Protein AF-A0A2G6QKM7-F1 (afdb_monomer_lite)

Radius of gyration: 35.25 Å; chains: 1; bounding box: 139×58×59 Å

Secondary structure (DSSP, 8-state):
--SHHHHHHHHHHHHHHHHHHHHHHHHHHHHHHHHTT-PPPPPP--------PPPPPPPPPPP-------------------------------PPPPHHHHHHHHHHHHHHS--HHHHHHHHHHH-SS--HHHHHHHHHHHHHTT--HHHHHHHHHHHHHHHHHH-S--HHHHHHHHHHHHHHHH-TTS------PPSTTS---------TTS-HHHHHHHHHHHHHTTT----EE----SSTTHHHHHHHHHHTTT--EE--STT--HHHHHHHHHHHHHHTT--

Structure (mmCIF, N/CA/C/O backbone):
data_AF-A0A2G6QKM7-F1
#
_entry.id   AF-A0A2G6QKM7-F1
#
loop_
_atom_site.group_PDB
_atom_site.id
_atom_site.type_symbol
_atom_site.label_atom_id
_atom_site.label_alt_id
_atom_site.label_comp_id
_atom_site.label_asym_id
_atom_site.label_entity_id
_atom_site.label_seq_id
_atom_site.pdbx_PDB_ins_code
_atom_site.Cartn_x
_atom_site.Cartn_y
_atom_site.Cartn_z
_atom_site.occupancy
_atom_site.B_iso_or_equiv
_atom_site.auth_seq_id
_atom_site.auth_comp_id
_atom_site.auth_asym_id
_atom_site.auth_atom_id
_atom_site.pdbx_PDB_model_num
ATOM 1 N N . MET A 1 1 ? 69.750 16.827 14.853 1.00 54.47 1 MET A N 1
ATOM 2 C CA . MET A 1 1 ? 68.701 17.690 15.446 1.00 54.47 1 MET A CA 1
ATOM 3 C C . MET A 1 1 ? 67.916 18.378 14.329 1.00 54.47 1 MET A C 1
ATOM 5 O O . MET A 1 1 ? 68.342 19.436 13.896 1.00 54.47 1 MET A O 1
ATOM 9 N N . GLY A 1 2 ? 66.828 17.793 13.810 1.00 57.03 2 GLY A N 1
ATOM 10 C CA . GLY A 1 2 ? 66.119 18.418 12.677 1.00 57.03 2 GLY A CA 1
ATOM 11 C C . GLY A 1 2 ? 64.699 17.945 12.348 1.00 57.03 2 GLY A C 1
ATOM 12 O O . GLY A 1 2 ? 64.160 18.431 11.365 1.00 57.03 2 GLY A O 1
ATOM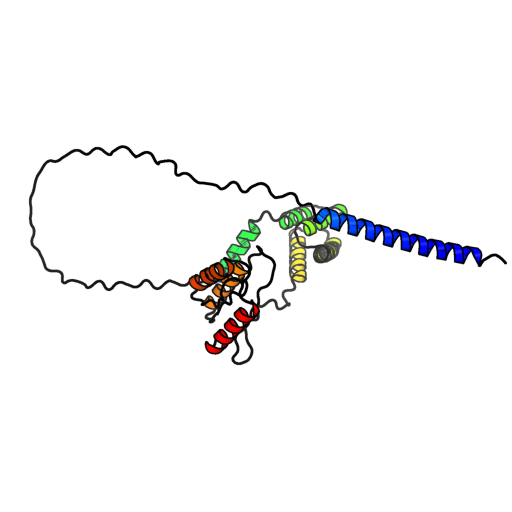 13 N N . ASP A 1 3 ? 64.075 17.057 13.134 1.00 60.84 3 ASP A N 1
ATOM 14 C CA . ASP A 1 3 ? 62.784 16.452 12.736 1.00 60.84 3 ASP A CA 1
ATOM 15 C C . ASP A 1 3 ? 61.630 16.668 13.737 1.00 60.84 3 ASP A C 1
ATOM 17 O O . ASP A 1 3 ? 60.452 16.570 13.408 1.00 60.84 3 ASP A O 1
ATOM 21 N N . THR A 1 4 ? 61.931 17.097 14.964 1.00 59.81 4 THR A N 1
ATOM 22 C CA . THR A 1 4 ? 60.917 17.393 15.992 1.00 59.81 4 THR A CA 1
ATOM 23 C C . THR A 1 4 ? 60.135 18.689 15.747 1.00 59.81 4 THR A C 1
ATOM 25 O O . THR A 1 4 ? 59.074 18.880 16.339 1.00 59.81 4 THR A O 1
ATOM 28 N N . GLY A 1 5 ? 60.622 19.585 14.881 1.00 63.97 5 GLY A N 1
ATOM 29 C CA . GLY A 1 5 ? 59.941 20.844 14.550 1.00 63.97 5 GLY A CA 1
ATOM 30 C C . GLY A 1 5 ? 58.789 20.681 13.553 1.00 63.97 5 GLY A C 1
ATOM 31 O O . GLY A 1 5 ? 57.767 21.350 13.682 1.00 63.97 5 GLY A O 1
ATOM 32 N N . ARG A 1 6 ? 58.918 19.758 12.589 1.00 65.88 6 ARG A N 1
ATOM 33 C CA . ARG A 1 6 ? 57.891 19.511 11.563 1.00 65.88 6 ARG A CA 1
ATOM 34 C C . ARG A 1 6 ? 56.672 18.785 12.124 1.00 65.88 6 ARG A C 1
ATOM 36 O O . ARG A 1 6 ? 55.554 19.166 11.802 1.00 65.88 6 ARG A O 1
ATOM 43 N N . LEU A 1 7 ? 56.873 17.815 13.016 1.00 64.50 7 LEU A N 1
ATOM 44 C CA . LEU A 1 7 ? 55.775 17.081 13.655 1.00 64.50 7 LEU A CA 1
ATOM 45 C C . LEU A 1 7 ? 54.917 17.993 14.548 1.00 64.50 7 LEU A C 1
ATOM 47 O O . LEU A 1 7 ? 53.696 17.973 14.441 1.00 64.50 7 LEU A O 1
ATOM 51 N N . LYS A 1 8 ? 55.544 18.885 15.329 1.00 76.44 8 LYS A N 1
ATOM 52 C CA . LYS A 1 8 ? 54.822 19.884 16.140 1.00 76.44 8 LYS A CA 1
ATOM 53 C C . LYS A 1 8 ? 54.064 20.911 15.293 1.00 76.44 8 LYS A C 1
ATOM 55 O O . LYS A 1 8 ? 53.004 21.370 15.704 1.00 76.44 8 LYS A O 1
ATOM 60 N N . ALA A 1 9 ? 54.583 21.264 14.116 1.00 74.88 9 ALA A N 1
ATOM 61 C CA . ALA A 1 9 ? 53.901 22.171 13.195 1.00 74.88 9 ALA A CA 1
ATOM 62 C C . ALA A 1 9 ? 52.650 21.530 12.569 1.00 74.88 9 ALA A C 1
ATOM 64 O O . ALA A 1 9 ? 51.621 22.191 12.456 1.00 74.88 9 ALA A O 1
ATOM 65 N N . VAL A 1 10 ? 52.715 20.243 12.208 1.00 79.81 10 VAL A N 1
ATOM 66 C CA . VAL A 1 10 ? 51.563 19.496 11.671 1.00 79.81 10 VAL A CA 1
ATOM 67 C C . VAL A 1 10 ? 50.504 19.264 12.750 1.00 79.81 1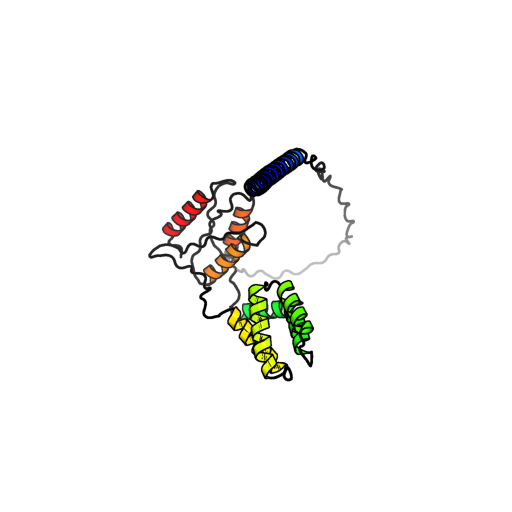0 VAL A C 1
ATOM 69 O O . VAL A 1 10 ? 49.316 19.423 12.484 1.00 79.81 10 VAL A O 1
ATOM 72 N N . GLU A 1 11 ? 50.917 18.969 13.982 1.00 83.31 11 GLU A N 1
ATOM 73 C CA . GLU A 1 11 ? 50.007 18.810 15.119 1.00 83.31 11 GLU A CA 1
ATOM 74 C C . GLU A 1 11 ? 49.298 20.132 15.467 1.00 83.31 11 GLU A C 1
ATOM 76 O O . GLU A 1 11 ? 48.082 20.165 15.651 1.00 83.31 11 GLU A O 1
ATOM 81 N N . TRP A 1 12 ? 50.024 21.255 15.451 1.00 87.50 12 TRP A N 1
ATOM 82 C CA . TRP A 1 12 ? 49.437 22.585 15.640 1.00 87.50 12 TRP A CA 1
ATOM 83 C C . TRP A 1 12 ? 48.484 22.981 14.499 1.00 87.50 12 TRP A C 1
ATOM 85 O O . TRP A 1 12 ? 47.425 23.562 14.749 1.00 87.50 12 TRP A O 1
ATOM 95 N N . LEU A 1 13 ? 48.806 22.617 13.252 1.00 89.69 13 LEU A N 1
ATOM 96 C CA . LEU A 1 13 ? 47.929 22.833 12.097 1.00 89.69 13 LEU A CA 1
ATOM 97 C C . LEU A 1 13 ? 46.630 22.014 12.209 1.00 89.69 13 LEU A C 1
ATOM 99 O O . LEU A 1 13 ? 45.546 22.517 11.931 1.00 89.69 13 LEU A O 1
ATOM 103 N N . PHE A 1 14 ? 46.723 20.765 12.666 1.00 90.31 14 PHE A N 1
ATOM 104 C CA . PHE A 1 14 ? 45.557 19.908 12.870 1.00 90.31 14 PHE A CA 1
ATOM 105 C C . PHE A 1 14 ? 44.606 20.487 13.927 1.00 90.31 14 PHE A C 1
ATOM 107 O O . PHE A 1 14 ? 43.409 20.630 13.675 1.00 90.31 14 PHE A O 1
ATOM 114 N N . TRP A 1 15 ? 45.136 20.901 15.083 1.00 92.62 15 TRP A N 1
ATOM 115 C CA . TRP A 1 15 ? 44.325 21.499 16.148 1.00 92.62 15 TRP A CA 1
ATOM 116 C C . TRP A 1 15 ? 43.729 22.859 15.761 1.00 92.62 15 TRP A C 1
ATOM 118 O O . TRP A 1 15 ? 42.590 23.149 16.123 1.00 92.62 15 TRP A O 1
ATOM 128 N N . THR A 1 16 ? 44.444 23.680 14.986 1.00 92.75 16 THR A N 1
ATOM 129 C CA . THR A 1 16 ? 43.907 24.961 14.489 1.00 92.75 16 THR A CA 1
ATOM 130 C C . THR A 1 16 ? 42.782 24.763 13.473 1.00 92.75 16 THR A C 1
ATOM 132 O O . THR A 1 16 ? 41.755 25.434 13.578 1.00 92.75 16 THR A O 1
ATOM 135 N N . ILE A 1 17 ? 42.907 23.800 12.553 1.00 92.88 17 ILE A N 1
ATOM 136 C CA . ILE A 1 17 ? 41.822 23.434 11.627 1.00 92.88 17 ILE A CA 1
ATOM 137 C C . ILE A 1 17 ? 40.605 22.913 12.402 1.00 92.88 17 ILE A C 1
ATOM 139 O O . ILE A 1 17 ? 39.480 23.326 12.124 1.00 92.88 17 ILE A O 1
ATOM 143 N N . LEU A 1 18 ? 40.815 22.065 13.412 1.00 93.94 18 LEU A N 1
ATOM 144 C CA . LEU A 1 18 ? 39.731 21.497 14.216 1.00 93.94 18 LEU A CA 1
ATOM 145 C C . LEU A 1 18 ? 38.950 22.582 14.979 1.00 93.94 18 LEU A C 1
ATOM 147 O O . LEU A 1 18 ? 37.719 22.561 14.996 1.00 93.94 18 LEU A O 1
ATOM 151 N N . VAL A 1 19 ? 39.646 23.580 15.533 1.00 94.88 19 VAL A N 1
ATOM 152 C CA . VAL A 1 19 ? 39.014 24.739 16.188 1.00 94.88 19 VAL A CA 1
ATOM 153 C C . VAL A 1 19 ? 38.237 25.603 15.189 1.00 94.88 19 VAL A C 1
ATOM 155 O O . VAL A 1 19 ? 37.129 26.037 15.501 1.00 94.88 19 VAL A O 1
ATOM 158 N N . LEU A 1 20 ? 38.764 25.827 13.981 1.00 94.25 20 LEU A N 1
ATOM 159 C CA . LEU A 1 20 ? 38.064 26.594 12.943 1.00 94.25 20 LEU A CA 1
ATOM 160 C C . LEU A 1 20 ? 36.784 25.893 12.467 1.00 94.25 20 LEU A C 1
ATOM 162 O O . LEU A 1 20 ? 35.752 26.547 12.309 1.00 94.25 20 LEU A O 1
ATOM 166 N N . VAL A 1 21 ? 36.819 24.568 12.301 1.00 92.56 21 VAL A N 1
ATOM 167 C CA . VAL A 1 21 ? 35.632 23.774 11.951 1.00 92.56 21 VAL A CA 1
ATOM 168 C C . VAL A 1 21 ? 34.594 23.849 13.070 1.00 92.56 21 VAL A C 1
ATOM 170 O O . VAL A 1 21 ? 33.435 24.163 12.798 1.00 92.56 21 VAL A O 1
ATOM 173 N N . ALA A 1 22 ? 34.999 23.663 14.329 1.00 91.06 22 ALA A N 1
ATOM 174 C CA . ALA A 1 22 ? 34.093 23.788 15.469 1.00 91.06 22 ALA A CA 1
ATOM 175 C C . ALA A 1 22 ? 33.453 25.187 15.549 1.00 91.06 22 ALA A C 1
ATOM 177 O O . ALA A 1 22 ? 32.241 25.305 15.737 1.00 91.06 22 ALA A O 1
ATOM 178 N N . LEU A 1 23 ? 34.234 26.250 15.323 1.00 94.06 23 LEU A N 1
ATOM 179 C CA . LEU A 1 23 ? 33.729 27.623 15.308 1.00 94.06 23 LEU A CA 1
ATOM 180 C C . LEU A 1 23 ? 32.730 27.851 14.161 1.00 94.06 23 LEU A C 1
ATOM 182 O O . LEU A 1 23 ? 31.699 28.489 14.367 1.00 94.06 23 LEU A O 1
ATOM 186 N N . SER A 1 24 ? 32.988 27.285 12.977 1.00 91.38 24 SER A N 1
ATOM 187 C CA . SER A 1 24 ? 32.076 27.383 11.829 1.00 91.38 24 SER A CA 1
ATOM 188 C C . SER A 1 24 ? 30.722 26.710 12.093 1.00 91.38 24 SER A C 1
ATOM 190 O O . SER A 1 24 ? 29.681 27.273 11.755 1.00 91.38 24 SER A O 1
ATOM 192 N N . ILE A 1 25 ? 30.719 25.565 12.788 1.00 91.38 25 ILE A N 1
ATOM 193 C CA . ILE A 1 25 ? 29.500 24.837 13.167 1.00 91.38 25 ILE A CA 1
ATOM 194 C C . ILE A 1 25 ? 28.688 25.641 14.188 1.00 91.38 25 ILE A C 1
ATOM 196 O O . ILE A 1 25 ? 27.464 25.733 14.071 1.00 91.38 25 ILE A O 1
ATOM 200 N N . VAL A 1 26 ? 29.351 26.271 15.164 1.00 93.88 26 VAL A N 1
ATOM 201 C CA . VAL A 1 26 ? 28.685 27.127 16.157 1.00 93.88 26 VAL A CA 1
ATOM 202 C C . VAL A 1 26 ? 28.061 28.352 15.487 1.00 93.88 26 VAL A C 1
ATOM 204 O O . VAL A 1 26 ? 26.902 28.667 15.755 1.00 93.88 26 VAL A O 1
ATOM 207 N N . VAL A 1 27 ? 28.774 29.009 14.568 1.00 93.19 27 VAL A N 1
ATOM 208 C CA . VAL A 1 27 ? 28.242 30.162 13.822 1.00 93.19 27 VAL A CA 1
ATOM 209 C C . VAL A 1 27 ? 27.043 29.758 12.960 1.00 93.19 27 VAL A C 1
ATOM 211 O O . VAL A 1 27 ? 26.009 30.423 13.022 1.00 93.19 27 VAL A O 1
ATOM 214 N N . ALA A 1 28 ? 27.127 28.644 12.224 1.00 86.50 28 ALA A N 1
ATOM 215 C CA . ALA A 1 28 ? 26.009 28.127 11.433 1.00 86.50 28 ALA A CA 1
ATOM 216 C C . ALA A 1 28 ? 24.789 27.801 12.314 1.00 86.50 28 ALA A C 1
ATOM 218 O O . ALA A 1 28 ? 23.666 28.192 11.992 1.00 86.50 28 ALA A O 1
ATOM 219 N N . SER A 1 29 ? 25.014 27.178 13.474 1.00 84.88 29 SER A N 1
ATOM 220 C CA . SER A 1 29 ? 23.955 26.844 14.436 1.00 84.88 29 SER A CA 1
ATOM 221 C C . SER A 1 29 ? 23.275 28.093 15.007 1.00 84.88 29 SER A C 1
ATOM 223 O O . SER A 1 29 ? 22.051 28.134 15.132 1.00 84.88 29 SER A O 1
ATOM 225 N N . VAL A 1 30 ? 24.039 29.152 15.299 1.00 91.00 30 VAL A N 1
ATOM 226 C CA . VAL A 1 30 ? 23.500 30.436 15.781 1.00 91.00 30 VAL A CA 1
ATOM 227 C C . VAL A 1 30 ? 22.714 31.169 14.689 1.00 91.00 30 VAL A C 1
ATOM 229 O O . VAL A 1 30 ? 21.688 31.781 14.994 1.00 91.00 30 VAL A O 1
ATOM 232 N N . ILE A 1 31 ? 23.148 31.097 13.426 1.00 88.00 31 ILE A N 1
ATOM 233 C CA . ILE A 1 31 ? 22.428 31.687 12.285 1.00 88.00 31 ILE A CA 1
ATOM 234 C C . ILE A 1 31 ? 21.082 30.986 12.079 1.00 88.00 31 ILE A C 1
ATOM 236 O O . ILE A 1 31 ? 20.060 31.665 11.987 1.00 88.00 31 ILE A O 1
ATOM 240 N N . VAL A 1 32 ? 21.060 29.649 12.086 1.00 81.12 32 VAL A N 1
ATOM 241 C CA . VAL A 1 32 ? 19.820 28.861 11.969 1.00 81.12 32 VAL A CA 1
ATOM 242 C C . VAL A 1 32 ? 18.879 29.155 13.140 1.00 81.12 32 VAL A C 1
ATOM 244 O O . VAL A 1 32 ? 17.694 29.412 12.936 1.00 81.12 32 VAL A O 1
ATOM 247 N N . TRP A 1 33 ? 19.403 29.223 14.367 1.00 81.50 33 TRP A N 1
ATOM 248 C CA . TRP A 1 33 ? 18.603 29.546 15.551 1.00 81.50 33 TRP A CA 1
ATOM 249 C C . TRP A 1 33 ? 18.026 30.972 15.525 1.00 81.50 33 TRP A C 1
ATOM 251 O O . TRP A 1 33 ? 16.893 31.192 15.958 1.00 81.50 33 TRP A O 1
ATOM 261 N N . ARG A 1 34 ? 18.764 31.952 14.980 1.00 83.94 34 ARG A N 1
ATOM 262 C CA . ARG A 1 34 ? 18.263 33.324 14.780 1.00 83.94 34 ARG A CA 1
ATOM 263 C C . ARG A 1 34 ? 17.234 33.420 13.655 1.00 83.94 34 ARG A C 1
ATOM 265 O O . ARG A 1 34 ? 16.251 34.137 13.817 1.00 83.94 34 ARG A O 1
ATOM 272 N N . SER A 1 35 ? 17.444 32.703 12.554 1.00 71.81 35 SER A N 1
ATOM 273 C CA . SER A 1 35 ? 16.524 32.653 11.411 1.00 71.81 35 SER A CA 1
ATOM 274 C C . SER A 1 35 ? 15.169 32.059 11.804 1.00 71.81 35 SER A C 1
ATOM 276 O O . SER A 1 35 ? 14.134 32.594 11.416 1.00 71.81 35 SER A O 1
ATOM 278 N N . ASN A 1 36 ? 15.160 31.035 12.662 1.00 58.00 36 ASN A N 1
ATOM 279 C CA . ASN A 1 36 ? 13.927 30.375 13.097 1.00 58.00 36 ASN A CA 1
ATOM 280 C C . ASN A 1 36 ? 13.088 31.202 14.096 1.00 58.00 36 ASN A C 1
ATOM 282 O O . ASN A 1 36 ? 11.990 30.799 14.469 1.00 58.00 36 ASN A O 1
ATOM 286 N N . ARG A 1 37 ? 13.593 32.360 14.548 1.00 61.41 37 ARG A N 1
ATOM 287 C CA . ARG A 1 37 ? 12.878 33.296 15.435 1.00 61.41 37 ARG A CA 1
ATOM 288 C C . ARG A 1 37 ? 12.139 34.417 14.695 1.00 61.41 37 ARG A C 1
ATOM 290 O O . ARG A 1 37 ? 11.463 35.201 15.352 1.00 61.41 37 ARG A O 1
ATOM 297 N N . GLN A 1 38 ? 12.261 34.513 13.370 1.00 58.56 38 GLN A N 1
ATOM 298 C CA . GLN A 1 38 ? 11.642 35.577 12.566 1.00 58.56 38 GLN A CA 1
ATOM 299 C C . GLN A 1 38 ? 10.862 35.023 11.370 1.00 58.56 38 GLN A C 1
ATOM 301 O O . GLN A 1 38 ? 11.052 35.466 10.239 1.00 58.56 38 GLN A O 1
ATOM 306 N N . LEU A 1 39 ? 9.956 34.072 11.604 1.00 56.38 39 LEU A N 1
ATOM 307 C CA . LEU A 1 39 ? 8.886 33.860 10.632 1.00 56.38 39 LEU A CA 1
ATOM 308 C C . LEU A 1 39 ? 7.963 35.089 10.698 1.00 56.38 39 LEU A C 1
ATOM 310 O O . LEU A 1 39 ? 7.446 35.383 11.781 1.00 56.38 39 LEU A O 1
ATOM 314 N N . PRO A 1 40 ? 7.792 35.849 9.601 1.00 60.12 40 PRO A N 1
ATOM 315 C CA . PRO A 1 40 ? 6.807 36.918 9.572 1.00 60.12 40 PRO A CA 1
ATOM 316 C C . PRO A 1 40 ? 5.417 36.322 9.841 1.00 60.12 40 PRO A C 1
ATOM 318 O O . PRO A 1 40 ? 5.165 35.176 9.453 1.00 60.12 40 PRO A O 1
ATOM 321 N N . PRO A 1 41 ? 4.514 37.060 10.511 1.00 60.16 41 PRO A N 1
ATOM 322 C CA . PRO A 1 41 ? 3.135 36.619 10.648 1.00 60.16 41 PRO A CA 1
ATOM 323 C C . PRO A 1 41 ? 2.575 36.329 9.254 1.00 60.16 41 PRO A C 1
ATOM 325 O O . PRO A 1 41 ? 2.800 37.097 8.314 1.00 60.16 41 PRO A O 1
ATOM 328 N N . GLY A 1 42 ? 1.895 35.188 9.119 1.00 63.09 42 GLY A N 1
ATOM 329 C CA . GLY A 1 42 ? 1.191 34.845 7.890 1.00 63.09 42 GLY A CA 1
ATOM 330 C C . GLY A 1 42 ? 0.222 35.967 7.497 1.00 63.09 42 GLY A C 1
ATOM 331 O O . GLY A 1 42 ? -0.228 36.715 8.372 1.00 63.09 42 GLY A O 1
ATOM 332 N N . PRO A 1 43 ? -0.078 36.124 6.196 1.00 61.41 43 PRO A N 1
ATOM 333 C CA . PRO A 1 43 ? -1.039 37.122 5.749 1.00 61.41 43 PRO A CA 1
ATOM 334 C C . PRO A 1 43 ? -2.371 36.936 6.495 1.00 61.41 43 PRO A C 1
ATOM 336 O O . PRO A 1 43 ? -2.717 35.797 6.824 1.00 61.41 43 PRO A O 1
ATOM 339 N N . PRO A 1 44 ? -3.108 38.023 6.791 1.00 47.34 44 PRO A N 1
ATOM 340 C CA . PRO A 1 44 ? -4.380 37.921 7.487 1.00 47.34 44 PRO A CA 1
ATOM 341 C C . PRO A 1 44 ? -5.309 36.992 6.712 1.00 47.34 44 PRO A C 1
ATOM 343 O O . PRO A 1 44 ? -5.464 37.138 5.499 1.00 47.34 44 PRO A O 1
ATOM 346 N N . THR A 1 45 ? -5.922 36.044 7.414 1.00 43.66 45 THR A N 1
ATOM 347 C CA . THR A 1 45 ? -7.079 35.310 6.910 1.00 43.66 45 THR A CA 1
ATOM 348 C C . THR A 1 45 ? -8.145 36.337 6.546 1.00 43.66 45 THR A C 1
ATOM 350 O O . THR A 1 45 ? -8.708 36.979 7.431 1.00 43.66 45 THR A O 1
ATOM 353 N N . GLU A 1 46 ? -8.405 36.519 5.252 1.00 40.75 46 GLU A N 1
ATOM 354 C CA . GLU A 1 46 ? -9.656 37.119 4.808 1.00 40.75 46 GLU A CA 1
ATOM 355 C C . GLU A 1 46 ? -10.781 36.195 5.282 1.00 40.75 46 GLU A C 1
ATOM 357 O O . GLU A 1 46 ? -10.956 35.080 4.786 1.00 40.75 46 GLU A O 1
ATOM 362 N N . GLU A 1 47 ? -11.513 36.643 6.301 1.00 41.66 47 GLU A N 1
ATOM 363 C CA . GLU A 1 47 ? -12.841 36.129 6.594 1.00 41.66 47 GLU A CA 1
ATOM 364 C C . GLU A 1 47 ? -13.679 36.293 5.326 1.00 41.66 47 GLU A C 1
ATOM 366 O O . GLU A 1 47 ? -14.062 37.401 4.944 1.00 41.66 47 GLU A O 1
ATOM 371 N N . ILE A 1 48 ? -13.965 35.178 4.653 1.00 40.59 48 ILE A N 1
ATOM 372 C CA . ILE A 1 48 ? -15.021 35.121 3.649 1.00 40.59 48 ILE A CA 1
ATOM 373 C C . ILE A 1 48 ? -16.340 35.216 4.418 1.00 40.59 48 ILE A C 1
ATOM 375 O O . ILE A 1 48 ? -17.002 34.221 4.710 1.00 40.59 48 ILE A O 1
ATOM 379 N N . THR A 1 49 ? -16.713 36.443 4.768 1.00 34.88 49 THR A N 1
ATOM 380 C CA . THR A 1 49 ? -18.084 36.807 5.101 1.00 34.88 49 THR A CA 1
ATOM 381 C C . THR A 1 49 ? -18.862 36.745 3.795 1.00 34.88 49 THR A C 1
ATOM 383 O O . THR A 1 49 ? -18.888 37.690 3.009 1.00 34.88 49 THR A O 1
ATOM 386 N N . ALA A 1 50 ? -19.446 35.583 3.511 1.00 38.19 50 ALA A N 1
ATOM 387 C CA . ALA A 1 50 ? -20.425 35.454 2.448 1.00 38.19 50 ALA A CA 1
ATOM 388 C C . ALA A 1 50 ? -21.707 36.183 2.882 1.00 38.19 50 ALA A C 1
ATOM 390 O O . ALA A 1 50 ? -22.576 35.607 3.533 1.00 38.19 50 ALA A O 1
ATOM 391 N N . GLU A 1 51 ? -21.822 37.464 2.529 1.00 38.97 51 GLU A N 1
ATOM 392 C CA . GLU A 1 51 ? -23.127 38.116 2.436 1.00 38.97 51 GLU A CA 1
ATOM 393 C C . GLU A 1 51 ? -23.953 37.411 1.343 1.00 38.97 51 GLU A C 1
ATOM 395 O O . GLU A 1 51 ? -23.472 37.242 0.214 1.00 38.97 51 GLU A O 1
ATOM 400 N N . PRO A 1 52 ? -25.196 36.985 1.631 1.00 40.47 52 PRO A N 1
ATOM 401 C CA . PRO A 1 52 ? -26.042 36.354 0.635 1.00 40.47 52 PRO A CA 1
ATOM 402 C C . PRO A 1 52 ? -26.521 37.421 -0.354 1.00 40.47 52 PRO A C 1
ATOM 404 O O . PRO A 1 52 ? -27.290 38.316 -0.004 1.00 40.47 52 PRO A O 1
ATOM 407 N N . LYS A 1 53 ? -26.090 37.324 -1.616 1.00 36.44 53 LYS A N 1
ATOM 408 C CA . LYS A 1 53 ? -26.718 38.089 -2.699 1.00 36.44 53 LYS A CA 1
ATOM 409 C C . LYS A 1 53 ? -28.078 37.468 -3.057 1.00 36.44 53 LYS A C 1
ATOM 411 O O . LYS A 1 53 ? -28.174 36.245 -3.165 1.00 36.44 53 LYS A O 1
ATOM 416 N N . PRO A 1 54 ? -29.120 38.295 -3.248 1.00 38.72 54 PRO A N 1
ATOM 417 C CA . PRO A 1 54 ? -30.490 37.843 -3.440 1.00 38.72 54 PRO A CA 1
ATOM 418 C C . PRO A 1 54 ? -30.665 37.188 -4.812 1.00 38.72 54 PRO A C 1
ATOM 420 O O . PRO A 1 54 ? -30.263 37.738 -5.839 1.00 38.72 54 PRO A O 1
ATOM 423 N N . VAL A 1 55 ? -31.299 36.017 -4.824 1.00 42.56 55 VAL A N 1
ATOM 424 C CA . VAL A 1 55 ? -31.769 35.366 -6.050 1.00 42.56 55 VAL A CA 1
ATOM 425 C C . VAL A 1 55 ? -33.022 36.106 -6.510 1.00 42.56 55 VAL A C 1
ATOM 427 O O . VAL A 1 55 ? -34.022 36.156 -5.794 1.00 42.56 55 VAL A O 1
ATOM 430 N N . SER A 1 56 ? -32.938 36.724 -7.689 1.00 38.25 56 SER A N 1
ATOM 431 C CA . SER A 1 56 ? -34.061 37.403 -8.335 1.00 38.25 56 SER A CA 1
ATOM 432 C C . SER A 1 56 ? -35.085 36.376 -8.850 1.00 38.25 56 SER A C 1
ATOM 434 O O . SER A 1 56 ? -34.663 35.348 -9.386 1.00 38.25 56 SER A O 1
ATOM 436 N N . PRO A 1 57 ? -36.403 36.626 -8.716 1.00 41.91 57 PRO A N 1
ATOM 437 C CA . PRO A 1 57 ? -37.454 35.644 -8.996 1.00 41.91 57 PRO A CA 1
ATOM 438 C C . PRO A 1 57 ? -37.637 35.319 -10.483 1.00 41.91 57 PRO A C 1
ATOM 440 O O . PRO A 1 57 ? -37.505 36.188 -11.342 1.00 41.91 57 PRO A O 1
ATOM 443 N N . ALA A 1 58 ? -38.003 34.065 -10.758 1.00 37.41 58 ALA A N 1
ATOM 444 C CA . ALA A 1 58 ? -38.495 33.619 -12.055 1.00 37.41 58 ALA A CA 1
ATOM 445 C C . ALA A 1 58 ? -39.893 34.200 -12.332 1.00 37.41 58 ALA A C 1
ATOM 447 O O . ALA A 1 58 ? -40.782 34.137 -11.480 1.00 37.41 58 ALA A O 1
ATOM 448 N N . GLU A 1 59 ? -40.066 34.758 -13.528 1.00 36.50 59 GLU A N 1
ATOM 449 C CA . GLU A 1 59 ? -41.340 35.248 -14.055 1.00 36.50 59 GLU A CA 1
ATOM 450 C C . GLU A 1 59 ? -42.264 34.109 -14.547 1.00 36.50 59 GLU A C 1
ATOM 452 O O . GLU A 1 59 ? -41.807 32.983 -14.763 1.00 36.50 59 GLU A O 1
ATOM 457 N N . PRO A 1 60 ? -43.581 34.377 -14.663 1.00 39.56 60 PRO A N 1
ATOM 458 C CA . PRO A 1 60 ? -44.650 33.401 -14.452 1.00 39.56 60 PRO A CA 1
ATOM 459 C C . PRO A 1 60 ? -45.086 32.654 -15.717 1.00 39.56 60 PRO A C 1
ATOM 461 O O . PRO A 1 60 ? -45.103 33.204 -16.814 1.00 39.56 60 PRO A O 1
ATOM 464 N N . ILE A 1 61 ? -45.548 31.415 -15.534 1.00 40.31 61 ILE A N 1
ATOM 465 C CA . ILE A 1 61 ? -46.237 30.638 -16.570 1.00 40.31 61 ILE A CA 1
ATOM 466 C C . ILE A 1 61 ? -47.725 31.021 -16.560 1.00 40.31 61 ILE A C 1
ATOM 468 O O . ILE A 1 61 ? -48.413 30.858 -15.549 1.00 40.31 61 ILE A O 1
ATOM 472 N N . GLU A 1 62 ? -48.200 31.533 -17.695 1.00 37.31 62 GLU A N 1
ATOM 473 C CA . GLU A 1 62 ? -49.601 31.843 -17.989 1.00 37.31 62 GLU A CA 1
ATOM 474 C C . GLU A 1 62 ? -50.500 30.595 -17.945 1.00 37.31 62 GLU A C 1
ATOM 476 O O . GLU A 1 62 ? -50.223 29.566 -18.563 1.00 37.31 62 GLU A O 1
ATOM 481 N N . LYS A 1 63 ? -51.636 30.729 -17.254 1.00 38.00 63 LYS A N 1
ATOM 482 C CA . LYS A 1 63 ? -52.841 29.912 -17.458 1.00 38.00 63 LYS A CA 1
ATOM 483 C C . LYS A 1 63 ? -53.572 30.374 -18.721 1.00 38.00 63 LYS A C 1
ATOM 485 O O . LYS A 1 63 ? -53.643 31.576 -18.968 1.00 38.00 63 LYS A O 1
ATOM 490 N N . PRO A 1 64 ? -54.305 29.458 -19.368 1.00 39.75 64 PRO A N 1
ATOM 491 C CA . PRO A 1 64 ? -55.689 29.777 -19.702 1.00 39.75 64 PRO A CA 1
ATOM 492 C C . PRO A 1 64 ? -56.687 28.843 -19.014 1.00 39.75 64 PRO A C 1
ATOM 494 O O . PRO A 1 64 ? -56.423 27.678 -18.720 1.00 39.75 64 PRO A O 1
ATOM 497 N N . GLU A 1 65 ? -57.839 29.434 -18.734 1.00 36.19 65 GLU A N 1
ATOM 498 C CA . GLU A 1 65 ? -59.008 28.903 -18.048 1.00 36.19 65 GLU A CA 1
ATOM 499 C C . GLU A 1 65 ? -59.933 28.071 -18.962 1.00 36.19 65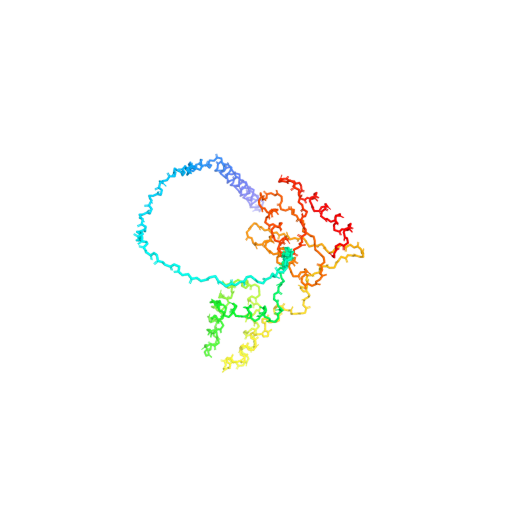 GLU A C 1
ATOM 501 O O . GLU A 1 65 ? -60.102 28.379 -20.136 1.00 36.19 65 GLU A O 1
ATOM 506 N N . THR A 1 66 ? -60.535 27.041 -18.347 1.00 35.38 66 THR A N 1
ATOM 507 C CA . THR A 1 66 ? -61.881 26.429 -18.512 1.00 35.38 66 THR A CA 1
ATOM 508 C C . THR A 1 66 ? -62.621 26.429 -19.857 1.00 35.38 66 THR A C 1
ATOM 510 O O . THR A 1 66 ? -62.903 27.499 -20.369 1.00 35.38 66 THR A O 1
ATOM 513 N N . VAL A 1 67 ? -63.185 25.261 -20.240 1.00 34.94 67 VAL A N 1
ATOM 514 C CA . VAL A 1 67 ? -64.651 25.001 -20.365 1.00 34.94 67 VAL A CA 1
ATOM 515 C C . VAL A 1 67 ? -64.957 23.483 -20.226 1.00 34.94 67 VAL A C 1
ATOM 517 O O . VAL A 1 67 ? -64.398 22.667 -20.946 1.00 34.94 67 VAL A O 1
ATOM 520 N N . VAL A 1 68 ? -65.812 23.163 -19.240 1.00 39.16 68 VAL A N 1
ATOM 521 C CA . VAL A 1 68 ? -66.932 22.181 -19.131 1.00 39.16 68 VAL A CA 1
ATOM 522 C C . VAL A 1 68 ? -67.013 20.978 -20.099 1.00 39.16 68 VAL A C 1
ATOM 524 O O . VAL A 1 68 ? -67.045 21.189 -21.301 1.00 39.16 68 VAL A O 1
ATOM 527 N N . GLU A 1 69 ? -67.200 19.752 -19.563 1.00 33.69 69 GLU A N 1
ATOM 528 C CA . GLU A 1 69 ? -68.427 18.909 -19.701 1.00 33.69 69 GLU A CA 1
ATOM 529 C C . GLU A 1 69 ? -68.223 17.453 -19.177 1.00 33.69 69 GLU A C 1
ATOM 531 O O . GLU A 1 69 ? -67.369 16.709 -19.649 1.00 33.69 69 GLU A O 1
ATOM 536 N N . SER A 1 70 ? -69.008 17.062 -18.157 1.00 35.78 70 SER A N 1
ATOM 537 C CA . SER A 1 70 ? -69.317 15.667 -17.736 1.00 35.78 70 SER A CA 1
ATOM 538 C C . SER A 1 70 ? -70.164 14.959 -18.818 1.00 35.78 70 SER A C 1
ATOM 540 O O . SER A 1 70 ? -70.775 15.700 -19.579 1.00 35.78 70 SER A O 1
ATOM 542 N N . PRO A 1 71 ? -70.379 13.615 -18.869 1.00 50.62 71 PRO A N 1
ATOM 543 C CA . PRO A 1 71 ? -70.354 12.644 -17.758 1.00 50.62 71 PRO A CA 1
ATOM 544 C C . PRO A 1 71 ? -69.820 11.227 -18.116 1.00 50.62 71 PRO A C 1
ATOM 546 O O . PRO A 1 71 ? -69.631 10.890 -19.276 1.00 50.62 71 PRO A O 1
ATOM 549 N N . ALA A 1 72 ? -69.661 10.361 -17.109 1.00 33.12 72 ALA A N 1
ATOM 550 C CA . ALA A 1 72 ? -70.295 9.029 -17.037 1.00 33.12 72 ALA A CA 1
ATOM 551 C C . ALA A 1 72 ? -69.683 8.225 -15.881 1.00 33.12 72 ALA A C 1
ATOM 553 O O . ALA A 1 72 ? -68.490 7.944 -15.844 1.00 33.12 72 ALA A O 1
ATOM 554 N N . VAL A 1 73 ? -70.537 7.892 -14.919 1.00 47.59 73 VAL A N 1
ATOM 555 C CA . VAL A 1 73 ? -70.252 7.008 -13.790 1.00 47.59 73 VAL A CA 1
ATOM 556 C C . VAL A 1 73 ? -70.347 5.569 -14.290 1.00 47.59 73 VAL A C 1
ATOM 558 O O . VAL A 1 73 ? -71.395 5.196 -14.813 1.00 47.59 73 VAL A O 1
ATOM 561 N N . GLU A 1 74 ? -69.310 4.761 -14.071 1.00 46.06 74 GLU A N 1
ATOM 562 C CA . GLU A 1 74 ? -69.431 3.299 -14.066 1.00 46.06 74 GLU A CA 1
ATOM 563 C C . GLU A 1 74 ? -69.111 2.728 -12.671 1.00 46.06 74 GLU A C 1
ATOM 565 O O . GLU A 1 74 ? -68.343 3.336 -11.919 1.00 46.06 74 GLU A O 1
ATOM 570 N N . PRO A 1 75 ? -69.773 1.626 -12.267 1.00 39.56 75 PRO A N 1
ATOM 571 C CA . PRO A 1 75 ? -69.936 1.245 -10.867 1.00 39.56 75 PRO A CA 1
ATOM 572 C C . PRO A 1 75 ? -68.699 0.599 -10.240 1.00 39.56 75 PRO A C 1
ATOM 574 O O . PRO A 1 75 ? -67.919 -0.086 -10.891 1.00 39.56 75 PRO A O 1
ATOM 577 N N . TYR A 1 76 ? -68.591 0.785 -8.926 1.00 40.88 76 TYR A N 1
ATOM 578 C CA . TYR A 1 76 ? -67.585 0.179 -8.063 1.00 40.88 76 TYR A CA 1
ATOM 579 C C . TYR A 1 76 ? -67.679 -1.360 -8.039 1.00 40.88 76 TYR A C 1
ATOM 581 O O . TYR A 1 76 ? -68.769 -1.920 -7.917 1.00 40.88 76 TYR A O 1
ATOM 589 N N . GLU A 1 77 ? -66.526 -2.029 -8.047 1.00 43.97 77 GLU A N 1
ATOM 590 C CA . GLU A 1 77 ? -66.344 -3.352 -7.443 1.00 43.97 77 GLU A CA 1
ATOM 591 C C . GLU A 1 77 ? -65.302 -3.224 -6.313 1.00 43.97 77 GLU A C 1
ATOM 593 O O . GLU A 1 77 ? -64.298 -2.526 -6.481 1.00 43.97 77 GLU A O 1
ATOM 598 N N . PRO A 1 78 ? -65.517 -3.828 -5.129 1.00 46.91 78 PRO A N 1
ATOM 599 C CA . PRO A 1 78 ? -64.649 -3.619 -3.978 1.00 46.91 78 PRO A CA 1
ATOM 600 C C . PRO A 1 78 ? -63.405 -4.509 -4.050 1.00 46.91 78 PRO A C 1
ATOM 602 O O . PRO A 1 78 ? -63.459 -5.691 -3.712 1.00 46.91 78 PRO A O 1
ATOM 605 N N . THR A 1 79 ? -62.252 -3.938 -4.392 1.00 42.69 79 THR A N 1
ATOM 606 C CA . THR A 1 79 ? -60.957 -4.551 -4.065 1.00 42.69 79 THR A CA 1
ATOM 607 C C . THR A 1 79 ? -60.609 -4.279 -2.605 1.00 42.69 79 THR A C 1
ATOM 609 O O . THR A 1 79 ? -60.517 -3.135 -2.164 1.00 42.69 79 THR A O 1
ATOM 612 N N . GLN A 1 80 ? -60.452 -5.363 -1.849 1.00 50.66 80 GLN A N 1
ATOM 613 C CA . GLN A 1 80 ? -60.031 -5.378 -0.449 1.00 50.66 80 GLN A CA 1
ATOM 614 C C . GLN A 1 80 ? -58.695 -4.632 -0.261 1.00 50.66 80 GLN A C 1
ATOM 616 O O . GLN A 1 80 ? -57.848 -4.681 -1.156 1.00 50.66 80 GLN A O 1
ATOM 621 N N . PRO A 1 81 ? -58.464 -3.970 0.888 1.00 48.75 81 PRO A N 1
ATOM 622 C CA . PRO A 1 81 ? -57.216 -3.261 1.124 1.00 48.75 81 PRO A CA 1
ATOM 623 C C . PRO A 1 81 ? -56.085 -4.277 1.316 1.00 48.75 81 PRO A C 1
ATOM 625 O O . PRO A 1 81 ? -56.018 -4.974 2.330 1.00 48.75 81 PRO A O 1
ATOM 628 N N . VAL A 1 82 ? -55.185 -4.357 0.337 1.00 50.78 82 VAL A N 1
ATOM 629 C CA . VAL A 1 82 ? -53.864 -4.960 0.524 1.00 50.78 82 VAL A CA 1
ATOM 630 C C . VAL A 1 82 ? -53.106 -4.031 1.464 1.00 50.78 82 VAL A C 1
ATOM 632 O O . VAL A 1 82 ? -52.807 -2.891 1.120 1.00 50.78 82 VAL A O 1
ATOM 635 N N . VAL A 1 83 ? -52.855 -4.499 2.684 1.00 50.59 83 VAL A N 1
ATOM 636 C CA . VAL A 1 83 ? -51.954 -3.822 3.616 1.00 50.59 83 VAL A CA 1
ATOM 637 C C . VAL A 1 83 ? -50.553 -3.930 3.024 1.00 50.59 83 VAL A C 1
ATOM 639 O O . VAL A 1 83 ? -49.922 -4.983 3.089 1.00 50.59 83 VAL A O 1
ATOM 642 N N . GLU A 1 84 ? -50.096 -2.850 2.403 1.00 55.28 84 GLU A N 1
ATOM 643 C CA . GLU A 1 84 ? -48.730 -2.694 1.922 1.00 55.28 84 GLU A CA 1
ATOM 644 C C . GLU A 1 84 ? -47.814 -2.600 3.148 1.00 55.28 84 GLU A C 1
ATOM 646 O O . GLU A 1 84 ? -47.707 -1.567 3.809 1.00 55.28 84 GLU A O 1
ATOM 651 N N . GLN A 1 85 ? -47.227 -3.734 3.536 1.00 53.22 85 GLN A N 1
ATOM 652 C CA . GLN A 1 85 ? -46.164 -3.738 4.531 1.00 53.22 85 GLN A CA 1
ATOM 653 C C . GLN A 1 85 ? -44.948 -3.031 3.918 1.00 53.22 85 GLN A C 1
ATOM 655 O O . GLN A 1 85 ? -44.545 -3.398 2.811 1.00 53.22 85 GLN A O 1
ATOM 660 N N . PRO A 1 86 ? -44.349 -2.038 4.598 1.00 53.84 86 PRO A N 1
ATOM 661 C CA . PRO A 1 86 ? -43.171 -1.368 4.080 1.00 53.84 86 PRO A CA 1
ATOM 662 C C . PRO A 1 86 ? -42.030 -2.385 4.014 1.00 53.84 86 PRO A C 1
ATOM 664 O O . PRO A 1 86 ? -41.584 -2.912 5.035 1.00 53.84 86 PRO A O 1
ATOM 667 N N . VAL A 1 87 ? -41.570 -2.673 2.798 1.00 52.81 87 VAL A N 1
ATOM 668 C CA . VAL A 1 87 ? -40.330 -3.410 2.566 1.00 52.81 87 VAL A CA 1
ATOM 669 C C . VAL A 1 87 ? -39.204 -2.528 3.096 1.00 52.81 87 VAL A C 1
ATOM 671 O O . VAL A 1 87 ? -38.873 -1.505 2.503 1.00 52.81 87 VAL A O 1
ATOM 674 N N . ILE A 1 88 ? -38.652 -2.888 4.254 1.00 52.53 88 ILE A N 1
ATOM 675 C CA . ILE A 1 88 ? -37.426 -2.272 4.757 1.00 52.53 88 ILE A CA 1
ATOM 676 C C . ILE A 1 88 ? -36.313 -2.729 3.814 1.00 52.53 88 ILE A C 1
ATOM 678 O O . ILE A 1 88 ? -35.905 -3.890 3.839 1.00 52.53 88 ILE A O 1
ATOM 682 N N . GLU A 1 89 ? -35.871 -1.825 2.946 1.00 57.06 89 GLU A N 1
ATOM 683 C CA . GLU A 1 89 ? -34.739 -2.024 2.049 1.00 57.06 89 GLU A CA 1
ATOM 684 C C . GLU A 1 89 ? -33.484 -2.185 2.921 1.00 57.06 89 GLU A C 1
ATOM 686 O O . GLU A 1 89 ? -32.978 -1.224 3.503 1.00 57.06 89 GLU A O 1
ATOM 691 N N . GLN A 1 90 ? -33.032 -3.426 3.124 1.00 58.00 90 GLN A N 1
ATOM 692 C CA . GLN A 1 90 ? -31.786 -3.661 3.847 1.00 58.00 90 GLN A CA 1
ATOM 693 C C . GLN A 1 90 ? -30.635 -3.071 3.023 1.00 58.00 90 GLN A C 1
ATOM 695 O O . GLN A 1 90 ? -30.577 -3.329 1.817 1.00 58.00 90 GLN A O 1
ATOM 700 N N . PRO A 1 91 ? -29.718 -2.298 3.633 1.00 59.47 91 PRO A N 1
ATOM 701 C CA . PRO A 1 91 ? -28.584 -1.745 2.911 1.00 59.47 91 PRO A CA 1
ATOM 702 C C . PRO A 1 91 ? -27.758 -2.893 2.325 1.00 59.47 91 PRO A C 1
ATOM 704 O O . PRO A 1 91 ? -27.189 -3.708 3.050 1.00 59.47 91 PRO A O 1
ATOM 707 N N . SER A 1 92 ? -27.722 -2.982 0.995 1.00 69.25 92 SER A N 1
ATOM 708 C CA . SER A 1 92 ? -26.906 -3.966 0.293 1.00 69.25 92 SER A CA 1
ATOM 709 C C . SER A 1 92 ? -25.430 -3.635 0.509 1.00 69.25 92 SER A C 1
ATOM 711 O O . SER A 1 92 ? -24.990 -2.542 0.148 1.00 69.25 92 SER A O 1
ATOM 713 N N . LEU A 1 93 ? -24.670 -4.569 1.079 1.00 74.56 93 LEU A N 1
ATOM 714 C CA . LEU A 1 93 ? -23.234 -4.398 1.303 1.00 74.56 93 LEU A CA 1
ATOM 715 C C . LEU A 1 93 ? -22.486 -4.253 -0.032 1.00 74.56 93 LEU A C 1
ATOM 717 O O . LEU A 1 93 ? -22.746 -4.987 -0.990 1.00 74.56 93 LEU A O 1
ATOM 721 N N . GLU A 1 94 ? -21.526 -3.329 -0.103 1.00 75.19 94 GLU A N 1
ATOM 722 C CA . GLU A 1 94 ? -20.691 -3.160 -1.296 1.00 75.19 94 GLU A CA 1
ATOM 723 C C . GLU A 1 94 ? -19.665 -4.303 -1.430 1.00 75.19 94 GLU A C 1
ATOM 725 O O . GLU A 1 94 ? -18.574 -4.248 -0.860 1.00 75.19 94 GLU A O 1
ATOM 730 N N . VAL A 1 95 ? -19.959 -5.324 -2.239 1.00 75.69 95 VAL A N 1
ATOM 731 C CA . VAL A 1 95 ? -19.028 -6.440 -2.498 1.00 75.69 95 VAL A CA 1
ATOM 732 C C . VAL A 1 95 ? -18.066 -6.104 -3.660 1.00 75.69 95 VAL A C 1
ATOM 734 O O . VAL A 1 95 ? -18.492 -5.562 -4.684 1.00 75.69 95 VAL A O 1
ATOM 737 N N . PRO A 1 96 ? -16.751 -6.403 -3.567 1.00 75.62 96 PRO A N 1
ATOM 738 C CA . PRO A 1 96 ? -15.819 -6.256 -4.680 1.00 75.62 96 PRO A CA 1
ATOM 739 C C . PRO A 1 96 ? -16.178 -7.151 -5.870 1.00 75.62 96 PRO A C 1
ATOM 741 O O . PRO A 1 96 ? -16.568 -8.302 -5.720 1.00 75.62 96 PRO A O 1
ATOM 744 N N . GLU A 1 97 ? -15.896 -6.666 -7.077 1.00 76.62 97 GLU A N 1
ATOM 745 C CA . GLU A 1 97 ? -15.974 -7.496 -8.280 1.00 76.62 97 GLU A CA 1
ATOM 746 C C . GLU A 1 97 ? -15.005 -8.694 -8.249 1.00 76.62 97 GLU A C 1
ATOM 748 O O . GLU A 1 97 ? -13.925 -8.633 -7.648 1.00 76.62 97 GLU A O 1
ATOM 753 N N . ALA A 1 98 ? -15.345 -9.741 -9.009 1.00 75.19 98 ALA A N 1
ATOM 754 C CA . ALA A 1 98 ? -14.544 -10.955 -9.133 1.00 75.19 98 ALA A CA 1
ATOM 755 C C . ALA A 1 98 ? -13.082 -10.685 -9.577 1.00 75.19 98 ALA A C 1
ATOM 757 O O . ALA A 1 98 ? -12.835 -9.800 -10.411 1.00 75.19 98 ALA A O 1
ATOM 758 N N . PRO A 1 99 ? -12.096 -11.479 -9.098 1.00 72.12 99 PRO A N 1
ATOM 759 C CA . PRO A 1 99 ? -10.669 -11.289 -9.376 1.00 72.12 99 PRO A CA 1
ATOM 760 C C . PRO A 1 99 ? -10.317 -11.113 -10.856 1.00 72.12 99 PRO A C 1
ATOM 762 O O . PRO A 1 99 ? -9.559 -10.208 -11.205 1.00 72.12 99 PRO A O 1
ATOM 765 N N . THR A 1 100 ? -10.901 -11.929 -11.733 1.00 73.81 100 THR A N 1
ATOM 766 C CA . THR A 1 100 ? -10.645 -11.913 -13.182 1.00 73.81 100 THR A CA 1
ATOM 767 C C . THR A 1 100 ? -11.016 -10.573 -13.821 1.00 73.81 100 THR A C 1
ATOM 769 O O . THR A 1 100 ? -10.222 -10.001 -14.572 1.00 73.81 100 THR A O 1
ATOM 772 N N . SER A 1 101 ? -12.173 -10.014 -13.454 1.00 79.12 101 SER A N 1
ATOM 773 C CA . SER A 1 101 ? -12.612 -8.684 -13.895 1.00 79.12 101 SER A CA 1
ATOM 774 C C . SER A 1 101 ? -11.657 -7.589 -13.400 1.00 79.12 101 SER A C 1
ATOM 776 O O . SER A 1 101 ? -11.285 -6.682 -14.156 1.00 79.12 101 SER A O 1
ATOM 778 N N . ARG A 1 102 ? -11.194 -7.691 -12.144 1.00 80.06 102 ARG A N 1
ATOM 779 C CA . ARG A 1 102 ? -10.264 -6.722 -11.536 1.00 80.06 102 ARG A CA 1
ATOM 780 C C . ARG A 1 102 ? -8.918 -6.693 -12.263 1.00 80.06 102 ARG A C 1
ATOM 782 O O . ARG A 1 102 ? -8.445 -5.610 -12.609 1.00 80.06 102 ARG A O 1
ATOM 789 N N . PHE A 1 103 ? -8.336 -7.858 -12.558 1.00 83.81 103 PHE A N 1
ATOM 790 C CA . PHE A 1 103 ? -7.075 -7.952 -13.306 1.00 83.81 103 PHE A CA 1
ATOM 791 C C . PHE A 1 103 ? -7.201 -7.413 -14.732 1.00 83.81 103 PHE A C 1
ATOM 793 O O . PHE A 1 103 ? -6.306 -6.708 -15.200 1.00 83.81 103 PHE A O 1
ATOM 800 N N . ALA A 1 104 ? -8.323 -7.669 -15.410 1.00 85.62 104 ALA A N 1
ATOM 801 C CA . ALA A 1 104 ? -8.571 -7.118 -16.739 1.00 85.62 104 ALA A CA 1
ATOM 802 C C . ALA A 1 104 ? -8.635 -5.579 -16.722 1.00 85.62 104 ALA A C 1
ATOM 804 O O . ALA A 1 104 ? -8.029 -4.923 -17.576 1.00 85.62 104 ALA A O 1
ATOM 805 N N . ARG A 1 105 ? -9.308 -4.984 -15.724 1.00 86.31 105 ARG A N 1
ATOM 806 C CA . ARG A 1 105 ? -9.336 -3.521 -15.545 1.00 86.31 105 ARG A CA 1
ATOM 807 C C . ARG A 1 105 ? -7.968 -2.953 -15.193 1.00 86.31 105 ARG A C 1
ATOM 809 O O . ARG A 1 105 ? -7.584 -1.937 -15.768 1.00 86.31 105 ARG A O 1
ATOM 816 N N . LEU A 1 106 ? -7.220 -3.602 -14.299 1.00 86.19 106 LEU A N 1
ATOM 817 C CA . LEU A 1 106 ? -5.857 -3.192 -13.958 1.00 86.19 106 LEU A CA 1
ATOM 818 C C . LEU A 1 106 ? -4.961 -3.198 -15.199 1.00 86.19 106 LEU A C 1
ATOM 820 O O . LEU A 1 106 ? -4.333 -2.187 -15.499 1.00 86.19 106 LEU A O 1
ATOM 824 N N . ARG A 1 107 ? -4.976 -4.287 -15.978 1.00 84.94 107 ARG A N 1
ATOM 825 C CA . ARG A 1 107 ? -4.228 -4.389 -17.237 1.00 84.94 107 ARG A CA 1
ATOM 826 C C . ARG A 1 107 ? -4.604 -3.273 -18.208 1.00 84.94 107 ARG A C 1
ATOM 828 O O . ARG A 1 107 ? -3.716 -2.690 -18.815 1.00 84.94 107 ARG A O 1
ATOM 835 N N . ARG A 1 108 ? -5.893 -2.943 -18.337 1.00 84.75 108 ARG A N 1
ATOM 836 C CA . ARG A 1 108 ? -6.351 -1.837 -19.193 1.00 84.75 108 ARG A CA 1
ATOM 837 C C . ARG A 1 108 ? -5.835 -0.481 -18.712 1.00 84.75 108 ARG A C 1
ATOM 839 O O . ARG A 1 108 ? -5.403 0.317 -19.531 1.00 84.75 108 ARG A O 1
ATOM 846 N N . ARG A 1 109 ? -5.848 -0.229 -17.399 1.00 85.38 109 ARG A N 1
ATOM 847 C CA . ARG A 1 109 ? -5.319 1.014 -16.811 1.00 85.38 109 ARG A CA 1
ATOM 848 C C . ARG A 1 109 ? -3.808 1.136 -16.983 1.00 85.38 109 ARG A C 1
ATOM 850 O O . ARG A 1 109 ? -3.337 2.217 -17.302 1.00 85.38 109 ARG A O 1
ATOM 857 N N . LEU A 1 110 ? -3.073 0.039 -16.806 1.00 83.44 110 LEU A N 1
ATOM 858 C CA . LEU A 1 110 ? -1.623 -0.003 -17.014 1.00 83.44 110 LEU A CA 1
ATOM 859 C C . LEU A 1 110 ? -1.249 0.135 -18.494 1.00 83.44 110 LEU A C 1
ATOM 861 O O . LEU A 1 110 ? -0.270 0.793 -18.809 1.00 83.44 110 LEU A O 1
ATOM 865 N N . ALA A 1 111 ? -2.038 -0.446 -19.402 1.00 77.94 111 ALA A N 1
ATOM 866 C CA . ALA A 1 111 ? -1.838 -0.293 -20.843 1.00 77.94 111 ALA A CA 1
ATOM 867 C C . ALA A 1 111 ? -2.206 1.112 -21.350 1.00 77.94 111 ALA A C 1
ATOM 869 O O . ALA A 1 111 ? -1.639 1.570 -22.334 1.00 77.94 111 ALA A O 1
ATOM 870 N N . GLY A 1 112 ? -3.171 1.772 -20.702 1.00 67.44 112 GLY A N 1
ATOM 871 C CA . GLY A 1 112 ? -3.611 3.125 -21.042 1.00 67.44 112 GLY A CA 1
ATOM 872 C C . GLY A 1 112 ? -2.819 4.241 -20.359 1.00 67.44 112 GLY A C 1
ATOM 873 O O . GLY A 1 112 ? -3.019 5.404 -20.703 1.00 67.44 112 GLY A O 1
ATOM 874 N N . SER A 1 113 ? -1.943 3.931 -19.395 1.00 65.62 113 SER A N 1
ATOM 875 C CA . SER A 1 113 ? -1.025 4.939 -18.865 1.00 65.62 113 SER A CA 1
ATOM 876 C C . SER A 1 113 ? 0.055 5.206 -19.914 1.00 65.62 113 SER A C 1
ATOM 878 O O . SER A 1 113 ? 0.514 4.286 -20.591 1.00 65.62 113 SER A O 1
ATOM 880 N N . ASN A 1 114 ? 0.443 6.472 -20.090 1.00 60.47 114 ASN A N 1
ATOM 881 C CA . ASN A 1 114 ? 1.509 6.881 -21.010 1.00 60.47 114 ASN A CA 1
ATOM 882 C C . ASN A 1 114 ? 2.882 6.464 -20.448 1.00 60.47 114 ASN A C 1
ATOM 884 O O . ASN A 1 114 ? 3.703 7.298 -20.057 1.00 60.47 114 ASN A O 1
ATOM 888 N N . ASN A 1 115 ? 3.070 5.152 -20.320 1.00 71.88 115 ASN A N 1
ATOM 889 C CA . ASN A 1 115 ? 4.109 4.523 -19.534 1.00 71.88 115 ASN A CA 1
ATOM 890 C C . ASN A 1 115 ? 5.475 4.847 -20.149 1.00 71.88 115 ASN A C 1
ATOM 892 O O . ASN A 1 115 ? 5.781 4.402 -21.256 1.00 71.88 115 ASN A O 1
ATOM 896 N N . GLN A 1 116 ? 6.274 5.658 -19.455 1.00 75.44 116 GLN A N 1
ATOM 897 C CA . GLN A 1 116 ? 7.630 6.016 -19.885 1.00 75.44 116 GLN A CA 1
ATOM 898 C C . GLN A 1 116 ? 8.479 4.760 -20.094 1.00 75.44 116 GLN A C 1
ATOM 900 O O . GLN A 1 116 ? 9.141 4.645 -21.119 1.00 75.44 116 GLN A O 1
ATOM 905 N N . LEU A 1 117 ? 8.308 3.758 -19.227 1.00 74.69 117 LEU A N 1
ATOM 906 C CA . LEU A 1 117 ? 8.907 2.436 -19.374 1.00 74.69 117 LEU A CA 1
ATOM 907 C C . LEU A 1 117 ? 8.549 1.776 -20.712 1.00 74.69 117 LEU A C 1
ATOM 909 O O . LEU A 1 117 ? 9.418 1.252 -21.394 1.00 74.69 117 LEU A O 1
ATOM 913 N N . ALA A 1 118 ? 7.277 1.807 -21.123 1.00 76.69 118 ALA A N 1
ATOM 914 C CA . ALA A 1 118 ? 6.860 1.169 -22.373 1.00 76.69 118 ALA A CA 1
ATOM 915 C C . ALA A 1 118 ? 7.464 1.852 -23.609 1.00 76.69 118 ALA A C 1
ATOM 917 O O . ALA A 1 118 ? 7.757 1.168 -24.586 1.00 76.69 118 ALA A O 1
ATOM 918 N N . ARG A 1 119 ? 7.658 3.176 -23.557 1.00 77.62 119 ARG A N 1
ATOM 919 C CA . ARG A 1 119 ? 8.321 3.943 -24.620 1.00 77.62 119 ARG A CA 1
ATOM 920 C C . ARG A 1 119 ? 9.818 3.666 -24.659 1.00 77.62 119 ARG A C 1
ATOM 922 O O . ARG A 1 119 ? 10.295 3.250 -25.701 1.00 77.62 119 ARG A O 1
ATOM 929 N N . ALA A 1 120 ? 10.501 3.739 -23.517 1.00 77.38 120 ALA A N 1
ATOM 930 C CA . ALA A 1 120 ? 11.928 3.422 -23.408 1.00 77.38 120 ALA A CA 1
ATOM 931 C C . ALA A 1 120 ? 12.252 2.025 -23.953 1.00 77.38 120 ALA A C 1
ATOM 933 O O . ALA A 1 120 ? 13.237 1.815 -24.650 1.00 77.38 120 ALA A O 1
ATOM 934 N N . LEU A 1 121 ? 11.373 1.065 -23.661 1.00 76.62 121 LEU A N 1
ATOM 935 C CA . LEU A 1 121 ? 11.476 -0.293 -24.174 1.00 76.62 121 LEU A CA 1
ATOM 936 C C . LEU A 1 121 ? 11.218 -0.379 -25.674 1.00 76.62 121 LEU A C 1
ATOM 938 O O . LEU A 1 121 ? 11.915 -1.115 -26.359 1.00 76.62 121 LEU A O 1
ATOM 942 N N . ALA A 1 122 ? 10.214 0.327 -26.192 1.00 76.94 122 ALA A N 1
ATOM 943 C CA . ALA A 1 122 ? 9.961 0.359 -27.627 1.00 76.94 122 ALA A CA 1
ATOM 944 C C . ALA A 1 122 ? 11.142 0.981 -28.382 1.00 76.94 122 ALA A C 1
ATOM 946 O O . ALA A 1 122 ? 11.540 0.440 -29.410 1.00 76.94 122 ALA A O 1
ATOM 947 N N . ASP A 1 123 ? 11.722 2.052 -27.842 1.00 79.44 123 ASP A N 1
ATOM 948 C CA . ASP A 1 123 ? 12.875 2.738 -28.415 1.00 79.44 123 ASP A CA 1
ATOM 949 C C . ASP A 1 123 ? 14.094 1.808 -28.419 1.00 79.44 123 ASP A C 1
ATOM 951 O O . ASP A 1 123 ? 14.643 1.552 -29.486 1.00 79.44 123 ASP A O 1
ATOM 955 N N . LEU A 1 124 ? 14.426 1.174 -27.285 1.00 80.12 124 LEU A N 1
ATOM 956 C CA . LEU A 1 124 ? 15.509 0.182 -27.200 1.00 80.12 124 LEU A CA 1
ATOM 957 C C . LEU A 1 124 ? 15.331 -0.969 -28.207 1.00 80.12 124 LEU A C 1
ATOM 959 O O . LEU A 1 124 ? 16.288 -1.405 -28.838 1.00 80.12 124 LEU A O 1
ATOM 963 N N . LEU A 1 125 ? 14.101 -1.464 -28.374 1.00 75.44 125 LEU A N 1
ATOM 964 C CA . LEU A 1 125 ? 13.779 -2.573 -29.281 1.00 75.44 125 LEU A CA 1
ATOM 965 C C . LEU A 1 125 ? 13.710 -2.171 -30.763 1.00 75.44 125 LEU A C 1
ATOM 967 O O . LEU A 1 125 ? 13.603 -3.055 -31.613 1.00 75.44 125 LEU A O 1
ATOM 971 N N . SER A 1 126 ? 13.723 -0.872 -31.072 1.00 77.12 126 SER A N 1
ATOM 972 C CA . SER A 1 126 ? 13.629 -0.349 -32.442 1.00 77.12 126 SER A CA 1
ATOM 973 C C . SER A 1 126 ? 14.988 -0.009 -33.052 1.00 77.12 126 SER A C 1
ATOM 975 O O . SER A 1 126 ? 15.056 0.272 -34.246 1.00 77.12 126 SER A O 1
ATOM 977 N N . VAL A 1 127 ? 16.061 -0.004 -32.255 1.00 75.25 127 VAL A N 1
ATOM 978 C CA . VAL A 1 127 ? 17.407 0.335 -32.727 1.00 75.25 127 VAL A CA 1
ATOM 979 C C . VAL A 1 127 ? 18.121 -0.920 -33.230 1.00 75.25 127 VAL A C 1
ATOM 981 O O . VAL A 1 127 ? 18.262 -1.901 -32.504 1.00 75.25 127 VAL A O 1
ATOM 984 N N . ASP A 1 128 ? 18.639 -0.863 -34.459 1.00 70.12 128 ASP A N 1
ATOM 985 C CA . ASP A 1 128 ? 19.350 -1.982 -35.101 1.00 70.12 128 ASP A CA 1
ATOM 986 C C . ASP A 1 128 ? 20.649 -2.380 -34.373 1.00 70.12 128 ASP A C 1
ATOM 988 O O . ASP A 1 128 ? 21.105 -3.523 -34.458 1.00 70.12 128 ASP A O 1
ATOM 992 N N . ARG A 1 129 ? 21.281 -1.432 -33.668 1.00 74.00 129 ARG A N 1
ATOM 993 C CA . ARG A 1 129 ? 22.519 -1.649 -32.914 1.00 74.00 129 ARG A CA 1
ATOM 994 C C . ARG A 1 129 ? 22.483 -0.952 -31.560 1.00 74.00 129 ARG A C 1
ATOM 996 O O . ARG A 1 129 ? 22.436 0.270 -31.494 1.00 74.00 129 ARG A O 1
ATOM 1003 N N . LEU A 1 130 ? 22.615 -1.739 -30.498 1.00 78.56 130 LEU A N 1
ATOM 1004 C CA . LEU A 1 130 ? 22.736 -1.232 -29.135 1.00 78.56 130 LEU A CA 1
ATOM 1005 C C . LEU A 1 130 ? 24.198 -0.899 -28.822 1.00 78.56 130 LEU A C 1
ATOM 1007 O O . LEU A 1 130 ? 24.995 -1.796 -28.543 1.00 78.56 130 LEU A O 1
ATOM 1011 N N . ASP A 1 131 ? 24.558 0.379 -28.906 1.00 83.62 131 ASP A N 1
ATOM 1012 C CA . ASP A 1 131 ? 25.842 0.886 -28.421 1.00 83.62 131 ASP A CA 1
ATOM 1013 C C . ASP A 1 131 ? 25.741 1.401 -26.976 1.00 83.62 131 ASP A C 1
ATOM 1015 O O . ASP A 1 131 ? 24.710 1.257 -26.317 1.00 83.62 131 ASP A O 1
ATOM 1019 N N . ALA A 1 132 ? 26.861 1.895 -26.441 1.00 86.69 132 ALA A N 1
ATOM 1020 C CA . ALA A 1 132 ? 26.947 2.328 -25.050 1.00 86.69 132 ALA A CA 1
ATOM 1021 C C . ALA A 1 132 ? 25.949 3.453 -24.737 1.00 86.69 132 ALA A C 1
ATOM 1023 O O . ALA A 1 132 ? 25.256 3.361 -23.730 1.00 86.69 132 ALA A O 1
ATOM 1024 N N . ASP A 1 133 ? 25.810 4.428 -25.637 1.00 87.75 133 ASP A N 1
ATOM 1025 C CA . ASP A 1 133 ? 24.934 5.586 -25.444 1.00 87.75 133 ASP A CA 1
ATOM 1026 C C . ASP A 1 133 ? 23.457 5.160 -25.351 1.00 87.75 133 ASP A C 1
ATOM 1028 O O . ASP A 1 133 ? 22.738 5.599 -24.457 1.00 87.75 133 ASP A O 1
ATOM 1032 N N . VAL A 1 134 ? 23.013 4.224 -26.203 1.00 86.06 134 VAL A N 1
ATOM 1033 C CA . VAL A 1 134 ? 21.637 3.691 -26.154 1.00 86.06 134 VAL A CA 1
ATOM 1034 C C . VAL A 1 134 ? 21.342 2.982 -24.826 1.00 86.06 134 VAL A C 1
ATOM 1036 O O . VAL A 1 134 ? 20.233 3.079 -24.296 1.00 86.06 134 VAL A O 1
ATOM 1039 N N . TRP A 1 135 ? 22.317 2.256 -24.276 1.00 88.00 135 TRP A N 1
ATOM 1040 C CA . TRP A 1 135 ? 22.162 1.608 -22.972 1.00 88.00 135 TRP A CA 1
ATOM 1041 C C . TRP A 1 135 ? 22.100 2.614 -21.822 1.00 88.00 135 TRP A C 1
ATOM 1043 O O . TRP A 1 135 ? 21.286 2.429 -20.917 1.00 88.00 135 TRP A O 1
ATOM 1053 N N . ASP A 1 136 ? 22.925 3.657 -21.871 1.00 90.38 136 ASP A N 1
ATOM 1054 C CA . ASP A 1 136 ? 22.973 4.695 -20.842 1.00 90.38 136 ASP A CA 1
ATOM 1055 C C . ASP A 1 136 ? 21.657 5.500 -20.820 1.00 90.38 136 ASP A C 1
ATOM 1057 O O . ASP A 1 136 ? 21.078 5.725 -19.753 1.00 90.38 136 ASP A O 1
ATOM 1061 N N . ASP A 1 137 ? 21.113 5.845 -21.993 1.00 89.12 137 ASP A N 1
ATOM 1062 C CA . ASP A 1 137 ? 19.804 6.502 -22.124 1.00 89.12 137 ASP A CA 1
ATOM 1063 C C . ASP A 1 137 ? 18.659 5.615 -21.610 1.00 89.12 137 ASP A C 1
ATOM 1065 O O . ASP A 1 137 ? 17.719 6.083 -20.948 1.00 89.12 137 ASP A O 1
ATOM 1069 N N . PHE A 1 138 ? 18.734 4.310 -21.883 1.00 88.38 138 PHE A N 1
ATOM 1070 C CA . PHE A 1 138 ? 17.759 3.345 -21.390 1.00 88.38 138 PHE A CA 1
ATOM 1071 C C . PHE A 1 138 ? 17.795 3.232 -19.858 1.00 88.38 138 PHE A C 1
ATOM 1073 O O . PHE A 1 138 ? 16.744 3.329 -19.218 1.00 88.38 138 PHE A O 1
ATOM 1080 N N . GLU A 1 139 ? 18.982 3.105 -19.256 1.00 91.31 139 GLU A N 1
ATOM 1081 C CA . GLU A 1 139 ? 19.174 3.104 -17.799 1.00 91.31 139 GLU A CA 1
ATOM 1082 C C . GLU A 1 139 ? 18.636 4.390 -17.157 1.00 91.31 139 GLU A C 1
ATOM 1084 O O . GLU A 1 139 ? 17.838 4.333 -16.215 1.00 91.31 139 GLU A O 1
ATOM 1089 N N . ALA A 1 140 ? 18.990 5.555 -17.706 1.00 91.88 140 ALA A N 1
ATOM 1090 C CA . ALA A 1 140 ? 18.501 6.841 -17.217 1.00 91.88 140 ALA A CA 1
ATOM 1091 C C . ALA A 1 140 ? 16.965 6.919 -17.244 1.00 91.88 140 ALA A C 1
ATOM 1093 O O . ALA A 1 140 ? 16.340 7.398 -16.291 1.00 91.88 140 ALA A O 1
ATOM 1094 N N . THR A 1 141 ? 16.341 6.393 -18.301 1.00 90.25 141 THR A N 1
ATOM 1095 C CA . THR A 1 141 ? 14.880 6.380 -18.433 1.00 90.25 141 THR A CA 1
ATOM 1096 C C . THR A 1 141 ? 14.209 5.451 -17.421 1.00 90.25 141 THR A C 1
ATOM 1098 O O . THR A 1 141 ? 13.163 5.797 -16.860 1.00 90.25 141 THR A O 1
ATOM 1101 N N . LEU A 1 142 ? 14.798 4.284 -17.149 1.00 88.75 142 LEU A N 1
ATOM 1102 C CA . LEU A 1 142 ? 14.305 3.360 -16.127 1.00 88.75 142 LEU A CA 1
ATOM 1103 C C . LEU A 1 142 ? 14.370 3.979 -14.724 1.00 88.75 142 LEU A C 1
ATOM 1105 O O . LEU A 1 142 ? 13.396 3.896 -13.971 1.00 88.75 142 LEU A O 1
ATOM 1109 N N . ILE A 1 143 ? 15.464 4.675 -14.404 1.00 91.25 143 ILE A N 1
ATOM 1110 C CA . ILE A 1 143 ? 15.619 5.397 -13.134 1.00 91.25 143 ILE A CA 1
ATOM 1111 C C . ILE A 1 143 ? 14.577 6.515 -13.014 1.00 91.25 143 ILE A C 1
ATOM 1113 O O . ILE A 1 143 ? 13.927 6.632 -11.975 1.00 91.25 143 ILE A O 1
ATOM 1117 N N . ALA A 1 144 ? 14.367 7.298 -14.079 1.00 89.31 144 ALA A N 1
ATOM 1118 C CA . ALA A 1 144 ? 13.351 8.352 -14.121 1.00 89.31 144 ALA A CA 1
ATOM 1119 C C . ALA A 1 144 ? 11.906 7.818 -14.033 1.00 89.31 144 ALA A C 1
ATOM 1121 O O . ALA A 1 144 ? 10.991 8.568 -13.701 1.00 89.31 144 ALA A O 1
ATOM 1122 N N . SER A 1 145 ? 11.705 6.524 -14.302 1.00 87.69 145 SER A N 1
ATOM 1123 C CA . SER A 1 145 ? 10.414 5.827 -14.230 1.00 87.69 145 SER A CA 1
ATOM 1124 C C . SER A 1 145 ? 10.150 5.161 -12.870 1.00 87.69 145 SER A C 1
ATOM 1126 O O . SER A 1 145 ? 9.369 4.212 -12.800 1.00 87.69 145 SER A O 1
ATOM 1128 N N . ASP A 1 146 ? 10.797 5.629 -11.801 1.00 88.62 146 ASP A N 1
ATOM 1129 C CA . ASP A 1 146 ? 10.662 5.130 -10.423 1.00 88.62 146 ASP A CA 1
ATOM 1130 C C . ASP A 1 146 ? 11.137 3.677 -10.189 1.00 88.62 146 ASP A C 1
ATOM 1132 O O . ASP A 1 146 ? 10.789 3.070 -9.174 1.00 88.62 146 ASP A O 1
ATOM 1136 N N . LEU A 1 147 ? 11.965 3.098 -11.072 1.00 87.50 147 LEU A N 1
ATOM 1137 C CA . LEU A 1 147 ? 12.518 1.749 -10.850 1.00 87.50 147 LEU A CA 1
ATOM 1138 C C . LEU A 1 147 ? 13.647 1.739 -9.799 1.00 87.50 147 LEU A C 1
ATOM 1140 O O . LEU A 1 147 ? 13.858 0.743 -9.105 1.00 87.50 147 LEU A O 1
ATOM 1144 N N . GLY A 1 148 ? 14.350 2.866 -9.658 1.00 91.62 148 GLY A N 1
ATOM 1145 C CA . GLY A 1 148 ? 15.495 3.023 -8.761 1.00 91.62 148 GLY A CA 1
ATOM 1146 C C . GLY A 1 148 ? 16.799 2.457 -9.334 1.00 91.62 148 GLY A C 1
ATOM 1147 O O . GLY A 1 148 ? 16.792 1.632 -10.242 1.00 91.62 148 GLY A O 1
ATOM 1148 N N . VAL A 1 149 ? 17.935 2.909 -8.796 1.00 95.19 149 VAL A N 1
ATOM 1149 C CA . VAL A 1 149 ? 19.271 2.595 -9.343 1.00 95.19 149 VAL A CA 1
ATOM 1150 C C . VAL A 1 149 ? 19.572 1.095 -9.280 1.00 95.19 149 VAL A C 1
ATOM 1152 O O . VAL A 1 149 ? 19.886 0.500 -10.298 1.00 95.19 149 VAL A O 1
ATOM 1155 N N . GLY A 1 150 ? 19.405 0.462 -8.113 1.00 95.56 150 GLY A N 1
ATOM 1156 C CA . GLY A 1 150 ? 19.760 -0.952 -7.916 1.00 95.56 150 GLY A CA 1
ATOM 1157 C C . GLY A 1 150 ? 19.058 -1.914 -8.887 1.00 95.56 150 GLY A C 1
ATOM 1158 O O . GLY A 1 150 ? 19.746 -2.583 -9.657 1.00 95.56 150 GLY A O 1
ATOM 1159 N N . PRO A 1 151 ? 17.709 -1.969 -8.903 1.00 93.81 151 PRO A N 1
ATOM 1160 C CA . PRO A 1 151 ? 16.980 -2.838 -9.827 1.00 93.81 151 PRO A CA 1
ATOM 1161 C C . PRO A 1 151 ? 17.207 -2.482 -11.299 1.00 93.81 151 PRO A C 1
ATOM 1163 O O . PRO A 1 151 ? 17.168 -3.369 -12.147 1.00 93.81 151 PRO A O 1
ATOM 1166 N N . THR A 1 152 ? 17.454 -1.202 -11.610 1.00 93.44 152 THR A N 1
ATOM 1167 C CA . THR A 1 152 ? 17.774 -0.779 -12.978 1.00 93.44 152 THR A CA 1
ATOM 1168 C C . THR A 1 152 ? 19.108 -1.349 -13.435 1.00 93.44 152 THR A C 1
ATOM 1170 O O . THR A 1 152 ? 19.131 -2.008 -14.468 1.00 93.44 152 THR A O 1
ATOM 1173 N N . THR A 1 153 ? 20.185 -1.148 -12.673 1.00 94.38 153 THR A N 1
ATOM 1174 C CA . THR A 1 153 ? 21.518 -1.650 -13.030 1.00 94.38 153 THR A CA 1
ATOM 1175 C C . THR A 1 153 ? 21.515 -3.176 -13.155 1.00 94.38 153 THR A C 1
ATOM 1177 O O . THR A 1 153 ? 22.060 -3.725 -14.107 1.00 94.38 153 THR A O 1
ATOM 1180 N N . GLU A 1 154 ? 20.820 -3.882 -12.252 1.00 94.56 154 GLU A N 1
ATOM 1181 C CA . GLU A 1 154 ? 20.662 -5.338 -12.363 1.00 94.56 154 GLU A CA 1
ATOM 1182 C C . GLU A 1 154 ? 19.943 -5.749 -13.662 1.00 94.56 154 GLU A C 1
ATOM 1184 O O . GLU A 1 154 ? 20.347 -6.710 -14.324 1.00 94.56 154 GLU A O 1
ATOM 1189 N N . LEU A 1 155 ? 18.885 -5.024 -14.040 1.00 92.44 155 LEU A N 1
ATOM 1190 C CA . LEU A 1 155 ? 18.136 -5.276 -15.268 1.00 92.44 155 LEU A CA 1
ATOM 1191 C C . LEU A 1 155 ? 18.985 -5.015 -16.515 1.00 92.44 155 LEU A C 1
ATOM 1193 O O . LEU A 1 155 ? 18.998 -5.837 -17.431 1.00 92.44 155 LEU A O 1
ATOM 1197 N N . THR A 1 156 ? 19.666 -3.871 -16.579 1.00 91.12 156 THR A N 1
ATOM 1198 C CA . THR A 1 156 ? 20.437 -3.453 -17.755 1.00 91.12 156 THR A CA 1
ATOM 1199 C C . THR A 1 156 ? 21.661 -4.333 -17.968 1.00 91.12 156 THR A C 1
ATOM 1201 O O . THR A 1 156 ? 21.907 -4.734 -19.105 1.00 91.12 156 THR A O 1
ATOM 1204 N N . ASP A 1 157 ? 22.360 -4.740 -16.905 1.00 92.06 157 ASP A N 1
ATOM 1205 C CA . ASP A 1 157 ? 23.477 -5.687 -16.989 1.00 92.06 157 ASP A CA 1
ATOM 1206 C C . ASP A 1 157 ? 23.028 -7.054 -17.522 1.00 92.06 157 ASP A C 1
ATOM 1208 O O . ASP A 1 157 ? 23.667 -7.627 -18.414 1.00 92.06 157 ASP A O 1
ATOM 1212 N N . ALA A 1 158 ? 21.904 -7.572 -17.014 1.00 90.81 158 ALA A N 1
ATOM 1213 C CA . ALA A 1 158 ? 21.341 -8.837 -17.474 1.00 90.81 158 ALA A CA 1
ATOM 1214 C C . ALA A 1 158 ? 20.920 -8.760 -18.949 1.00 90.81 158 ALA A C 1
ATOM 1216 O O . ALA A 1 158 ? 21.281 -9.627 -19.747 1.00 90.81 158 ALA A O 1
ATOM 1217 N N . LEU A 1 159 ? 20.228 -7.686 -19.339 1.00 88.50 159 LEU A N 1
ATOM 1218 C CA . LEU A 1 159 ? 19.823 -7.466 -20.725 1.00 88.50 159 LEU A CA 1
ATOM 1219 C C . LEU A 1 159 ? 21.022 -7.308 -21.654 1.00 88.50 159 LEU A C 1
ATOM 1221 O O . LEU A 1 159 ? 21.041 -7.919 -22.720 1.00 88.50 159 LEU A O 1
ATOM 1225 N N . ARG A 1 160 ? 22.043 -6.540 -21.259 1.00 87.19 160 ARG A N 1
ATOM 1226 C CA . ARG A 1 160 ? 23.262 -6.377 -22.051 1.00 87.19 160 ARG A CA 1
ATOM 1227 C C . ARG A 1 160 ? 23.932 -7.730 -22.250 1.00 87.19 160 ARG A C 1
ATOM 1229 O O . ARG A 1 160 ? 24.290 -8.049 -23.378 1.00 87.19 160 ARG A O 1
ATOM 1236 N N . LYS A 1 161 ? 24.046 -8.559 -21.211 1.00 87.69 161 LYS A N 1
ATOM 1237 C CA . LYS A 1 161 ? 24.632 -9.902 -21.319 1.00 87.69 161 LYS A CA 1
ATOM 1238 C C . LYS A 1 161 ? 23.861 -10.808 -22.284 1.00 87.69 161 LYS A C 1
ATOM 1240 O O . LYS A 1 161 ? 24.479 -11.404 -23.161 1.00 87.69 161 LYS A O 1
ATOM 1245 N N . GLU A 1 162 ? 22.542 -10.898 -22.142 1.00 83.31 162 GLU A N 1
ATOM 1246 C CA . GLU A 1 162 ? 21.701 -11.794 -22.951 1.00 83.31 162 GLU A CA 1
ATOM 1247 C C . GLU A 1 162 ? 21.552 -11.306 -24.404 1.00 83.31 162 GLU A C 1
ATOM 1249 O O . GLU A 1 162 ? 21.512 -12.108 -25.333 1.00 83.31 162 GLU A O 1
ATOM 1254 N N . LEU A 1 163 ? 21.530 -9.989 -24.635 1.00 79.38 163 LEU A N 1
ATOM 1255 C CA . LEU A 1 163 ? 21.352 -9.409 -25.972 1.00 79.38 163 LEU A CA 1
ATOM 1256 C C . LEU A 1 163 ? 22.671 -9.184 -26.732 1.00 79.38 163 LEU A C 1
ATOM 1258 O O . LEU A 1 163 ? 22.656 -9.125 -27.962 1.00 79.38 163 LEU A O 1
ATOM 1262 N N . SER A 1 164 ? 23.819 -9.118 -26.043 1.00 72.44 164 SER A N 1
ATOM 1263 C CA . SER A 1 164 ? 25.144 -9.016 -26.689 1.00 72.44 164 SER A CA 1
ATOM 1264 C C . SER A 1 164 ? 25.575 -10.308 -27.387 1.00 72.44 164 SER A C 1
ATOM 1266 O O . SER A 1 164 ? 26.424 -10.263 -28.274 1.00 72.44 164 SER A O 1
ATOM 1268 N N . VAL A 1 165 ? 25.021 -11.457 -26.985 1.00 60.03 165 VAL A N 1
ATOM 1269 C CA . VAL A 1 165 ? 25.382 -12.775 -27.538 1.00 60.03 165 VAL A CA 1
ATOM 1270 C C . VAL A 1 165 ? 24.670 -13.049 -28.864 1.00 60.03 165 VAL A C 1
ATOM 1272 O O . VAL A 1 165 ? 25.233 -13.707 -29.735 1.00 60.03 165 VAL A O 1
ATOM 1275 N N . ASP A 1 166 ? 23.461 -12.516 -29.040 1.00 53.94 166 ASP A N 1
ATOM 1276 C CA . ASP A 1 166 ? 22.590 -12.854 -30.168 1.00 53.94 166 ASP A CA 1
ATOM 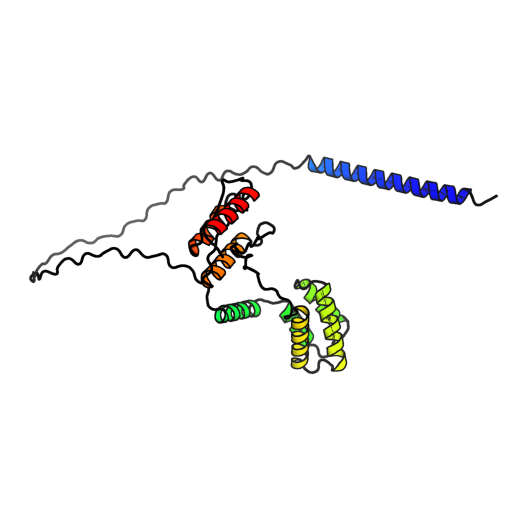1277 C C . ASP A 1 166 ? 22.405 -11.726 -31.192 1.00 53.94 166 ASP A C 1
ATOM 1279 O O . ASP A 1 166 ? 21.934 -11.980 -32.301 1.00 53.94 166 ASP A O 1
ATOM 1283 N N . GLY A 1 167 ? 22.774 -10.490 -30.841 1.00 54.53 167 GLY A N 1
ATOM 1284 C CA . GLY A 1 167 ? 22.362 -9.308 -31.590 1.00 54.53 167 GLY A CA 1
ATOM 1285 C C . GLY A 1 167 ? 20.853 -9.076 -31.457 1.00 54.53 167 GLY A C 1
ATOM 1286 O O . GLY A 1 167 ? 20.042 -10.003 -31.441 1.00 54.53 167 GLY A O 1
ATOM 1287 N N . VAL A 1 168 ? 20.429 -7.818 -31.361 1.00 58.00 168 VAL A N 1
ATOM 1288 C CA . VAL A 1 168 ? 18.998 -7.467 -31.287 1.00 58.00 168 VAL A CA 1
ATOM 1289 C C . VAL A 1 168 ? 18.385 -7.493 -32.687 1.00 58.00 168 VAL A C 1
ATOM 1291 O O . VAL A 1 168 ? 17.847 -6.515 -33.178 1.00 58.00 168 VAL A O 1
ATOM 1294 N N . SER A 1 169 ? 18.507 -8.624 -33.380 1.00 62.75 169 SER A N 1
ATOM 1295 C CA . SER A 1 169 ? 17.893 -8.809 -34.699 1.00 62.75 169 SER A CA 1
ATOM 1296 C C . SER A 1 169 ? 16.438 -9.274 -34.598 1.00 62.75 169 SER A C 1
ATOM 1298 O O . SER A 1 169 ? 15.713 -9.228 -35.588 1.00 62.75 169 SER A O 1
ATOM 1300 N N . ASP A 1 170 ? 16.000 -9.713 -33.411 1.00 73.69 170 ASP A N 1
ATOM 1301 C CA . ASP A 1 170 ? 14.630 -10.160 -33.156 1.00 73.69 170 ASP A CA 1
ATOM 1302 C C . ASP A 1 170 ? 13.991 -9.403 -31.970 1.00 73.69 170 ASP A C 1
ATOM 1304 O O . ASP A 1 170 ? 14.218 -9.748 -30.800 1.00 73.69 170 ASP A O 1
ATOM 1308 N N . PRO A 1 171 ? 13.136 -8.400 -32.250 1.00 75.00 171 PRO A N 1
ATOM 1309 C CA . PRO A 1 171 ? 12.380 -7.674 -31.230 1.00 75.00 171 PRO A CA 1
ATOM 1310 C C . PRO A 1 171 ? 11.496 -8.574 -30.353 1.00 75.00 171 PRO A C 1
ATOM 1312 O O . PRO A 1 171 ? 11.241 -8.252 -29.188 1.00 75.00 171 PRO A O 1
ATOM 1315 N N . ALA A 1 172 ? 11.019 -9.712 -30.875 1.00 79.31 172 ALA A N 1
ATOM 1316 C CA . ALA A 1 172 ? 10.211 -10.651 -30.101 1.00 79.31 172 ALA A CA 1
ATOM 1317 C C . ALA A 1 172 ? 11.058 -11.371 -29.045 1.00 79.31 172 ALA A C 1
ATOM 1319 O O . ALA A 1 172 ? 10.631 -11.478 -27.890 1.00 79.31 172 ALA A O 1
ATOM 1320 N N . LYS A 1 173 ? 12.275 -11.791 -29.412 1.00 79.06 173 LYS A N 1
ATOM 1321 C CA . LYS A 1 173 ? 13.250 -12.376 -28.484 1.00 79.06 173 LYS A CA 1
ATOM 1322 C C . LYS A 1 173 ? 13.655 -11.381 -27.402 1.00 79.06 173 LYS A C 1
ATOM 1324 O O . LYS A 1 173 ? 13.581 -11.707 -26.221 1.00 79.06 173 LYS A O 1
ATOM 1329 N N . ALA A 1 174 ? 13.987 -10.147 -27.769 1.00 77.44 174 ALA A N 1
ATOM 1330 C CA . ALA A 1 174 ? 14.380 -9.137 -26.790 1.00 77.44 174 ALA A CA 1
ATOM 1331 C C . ALA A 1 174 ? 13.239 -8.781 -25.814 1.00 77.44 174 ALA A C 1
ATOM 1333 O O . ALA A 1 174 ? 13.456 -8.678 -24.605 1.00 77.44 174 ALA A O 1
ATOM 1334 N N . LYS A 1 175 ? 11.986 -8.732 -26.290 1.00 80.12 175 LYS A N 1
ATOM 1335 C CA . LYS A 1 175 ? 10.805 -8.613 -25.419 1.00 80.12 175 LYS A CA 1
ATOM 1336 C C . LYS A 1 175 ? 10.637 -9.808 -24.472 1.00 80.12 175 LYS A C 1
ATOM 1338 O O . LYS A 1 175 ? 10.179 -9.631 -23.341 1.00 80.12 175 LYS A O 1
ATOM 1343 N N . GLN A 1 176 ? 10.960 -11.020 -24.922 1.00 86.50 176 GLN A N 1
ATOM 1344 C CA . GLN A 1 176 ? 10.906 -12.220 -24.089 1.00 86.50 176 GLN A CA 1
ATOM 1345 C C . GLN A 1 176 ? 11.963 -12.184 -22.980 1.00 86.50 176 GLN A C 1
ATOM 1347 O O . GLN A 1 176 ? 11.602 -12.434 -21.830 1.00 86.50 176 GLN A O 1
ATOM 1352 N N . VAL A 1 177 ? 13.207 -11.821 -23.309 1.00 86.94 177 VAL A N 1
ATOM 1353 C CA . VAL A 1 177 ? 14.312 -11.676 -22.342 1.00 86.94 177 VAL A CA 1
ATOM 1354 C C . VAL A 1 177 ? 13.977 -10.612 -21.299 1.00 86.94 177 VAL A C 1
ATOM 1356 O O . VAL A 1 177 ? 14.046 -10.859 -20.099 1.00 86.94 177 VAL A O 1
ATOM 1359 N N . LEU A 1 178 ? 13.499 -9.446 -21.730 1.00 84.88 178 LEU A N 1
ATOM 1360 C CA . LEU A 1 178 ? 13.038 -8.415 -20.805 1.00 84.88 178 LEU A CA 1
ATOM 1361 C C . LEU A 1 178 ? 11.956 -8.924 -19.858 1.00 84.88 178 LEU A C 1
ATOM 1363 O O . LEU A 1 178 ? 12.003 -8.675 -18.656 1.00 84.88 178 LEU A O 1
ATOM 1367 N N . ARG A 1 179 ? 10.951 -9.621 -20.395 1.00 88.44 179 ARG A N 1
ATOM 1368 C CA . ARG A 1 179 ? 9.877 -10.165 -19.569 1.00 88.44 179 ARG A CA 1
ATOM 1369 C C . ARG A 1 179 ? 10.426 -11.146 -18.533 1.00 88.44 179 ARG A C 1
ATOM 1371 O O . ARG A 1 179 ? 9.954 -11.105 -17.399 1.00 88.44 179 ARG A O 1
ATOM 1378 N N . SER A 1 180 ? 11.353 -12.030 -18.903 1.00 92.25 180 SER A N 1
ATOM 1379 C CA . SER A 1 180 ? 11.943 -12.971 -17.948 1.00 92.25 180 SER A CA 1
ATOM 1380 C C . SER A 1 180 ? 12.746 -12.253 -16.871 1.00 92.25 180 SER A C 1
ATOM 1382 O O . SER A 1 180 ? 12.553 -12.565 -15.700 1.00 92.25 180 SER A O 1
ATOM 1384 N N . GLU A 1 181 ? 13.543 -11.245 -17.231 1.00 91.69 181 GLU A N 1
ATOM 1385 C CA . GLU A 1 181 ? 14.328 -10.476 -16.259 1.00 91.69 181 GLU A CA 1
ATOM 1386 C C . GLU A 1 181 ? 13.443 -9.662 -15.308 1.00 91.69 181 GLU A C 1
ATOM 1388 O O . GLU A 1 181 ? 13.646 -9.695 -14.097 1.00 91.69 181 GLU A O 1
ATOM 1393 N N . LEU A 1 182 ? 12.383 -9.019 -15.808 1.00 89.94 182 LEU A N 1
ATOM 1394 C CA . LEU A 1 182 ? 11.416 -8.319 -14.953 1.00 89.94 182 LEU A CA 1
ATOM 1395 C C . LEU A 1 182 ? 10.699 -9.275 -13.986 1.00 89.94 182 LEU A C 1
ATOM 1397 O O . LEU A 1 182 ? 10.476 -8.928 -12.829 1.00 89.94 182 LEU A O 1
ATOM 1401 N N . ILE A 1 183 ? 10.338 -10.483 -14.435 1.00 93.44 183 ILE A N 1
ATOM 1402 C CA . ILE A 1 183 ? 9.747 -11.502 -13.553 1.00 93.44 183 ILE A CA 1
ATOM 1403 C C . ILE A 1 183 ? 10.770 -11.971 -12.516 1.00 93.44 183 ILE A C 1
ATOM 1405 O O . ILE A 1 183 ? 10.403 -12.156 -11.358 1.00 93.44 183 ILE A O 1
ATOM 1409 N N . ARG A 1 184 ? 12.038 -12.134 -12.907 1.00 93.81 184 ARG A N 1
ATOM 1410 C CA . ARG A 1 184 ? 13.126 -12.520 -12.004 1.00 93.81 184 ARG A CA 1
ATOM 1411 C C . ARG A 1 184 ? 13.346 -11.473 -10.912 1.00 93.81 184 ARG A C 1
ATOM 1413 O O . ARG A 1 184 ? 13.424 -11.854 -9.753 1.00 93.81 184 ARG A O 1
ATOM 1420 N N . LEU A 1 185 ? 13.357 -10.184 -11.262 1.00 91.44 185 LEU A N 1
ATOM 1421 C CA . LEU A 1 185 ? 13.465 -9.075 -10.303 1.00 91.44 185 LEU A CA 1
ATOM 1422 C C . LEU A 1 185 ? 12.284 -9.013 -9.334 1.00 91.44 185 LEU A C 1
ATOM 1424 O O . LEU A 1 185 ? 12.457 -8.743 -8.148 1.00 91.44 185 LEU A O 1
ATOM 1428 N N . VAL A 1 186 ? 11.069 -9.259 -9.834 1.00 92.00 186 VAL A N 1
ATOM 1429 C CA . VAL A 1 186 ? 9.886 -9.351 -8.971 1.00 92.00 186 VAL A CA 1
ATOM 1430 C C . VAL A 1 186 ? 9.964 -10.580 -8.074 1.00 92.00 186 VAL A C 1
ATOM 1432 O O . VAL A 1 186 ? 9.392 -10.542 -6.997 1.00 92.00 186 VAL A O 1
ATOM 1435 N N . ASP A 1 187 ? 10.651 -11.644 -8.479 1.00 93.38 187 ASP A N 1
ATOM 1436 C CA . ASP A 1 187 ? 10.740 -12.919 -7.770 1.00 93.38 187 ASP A CA 1
ATOM 1437 C C . ASP A 1 187 ? 9.363 -13.412 -7.270 1.00 93.38 187 ASP A C 1
ATOM 1439 O O . ASP A 1 187 ? 8.940 -13.123 -6.140 1.00 93.38 187 ASP A O 1
ATOM 1443 N N . PRO A 1 188 ? 8.620 -14.160 -8.103 1.00 92.69 188 PRO A N 1
ATOM 1444 C CA . PRO A 1 188 ? 7.306 -14.669 -7.731 1.00 92.69 188 PRO A CA 1
ATOM 1445 C C . PRO A 1 188 ? 7.358 -15.753 -6.644 1.00 92.69 188 PRO A C 1
ATOM 1447 O O . PRO A 1 188 ? 6.297 -16.154 -6.174 1.00 92.69 188 PRO A O 1
ATOM 1450 N N . SER A 1 189 ? 8.543 -16.246 -6.259 1.00 94.75 189 SER A N 1
ATOM 1451 C CA . SER A 1 189 ? 8.673 -17.229 -5.179 1.00 94.75 189 SER A CA 1
ATOM 1452 C C . SER A 1 189 ? 8.567 -16.602 -3.786 1.00 94.75 189 SER A C 1
ATOM 1454 O O . SER A 1 189 ? 8.253 -17.303 -2.825 1.00 94.75 189 SER A O 1
ATOM 1456 N N . LEU A 1 190 ? 8.777 -15.285 -3.675 1.00 93.69 190 LEU A N 1
ATOM 1457 C CA . LEU A 1 190 ? 8.620 -14.557 -2.420 1.00 93.69 190 LEU A CA 1
ATOM 1458 C C . LEU A 1 190 ? 7.149 -14.480 -2.014 1.00 93.69 190 LEU A C 1
ATOM 1460 O O . LEU A 1 190 ? 6.311 -13.937 -2.744 1.00 93.69 190 LEU A O 1
ATOM 1464 N N . ASP A 1 191 ? 6.860 -14.949 -0.802 1.00 91.38 191 ASP A N 1
ATOM 1465 C CA . ASP A 1 191 ? 5.550 -14.788 -0.190 1.00 91.38 191 ASP A CA 1
ATOM 1466 C C . ASP A 1 191 ? 5.305 -13.313 0.160 1.00 91.38 191 ASP A C 1
ATOM 1468 O O . ASP A 1 191 ? 5.964 -12.725 1.018 1.00 91.38 191 ASP A O 1
ATOM 1472 N N . ARG A 1 192 ? 4.354 -12.707 -0.553 1.00 91.56 192 ARG A N 1
ATOM 1473 C CA . ARG A 1 192 ? 3.852 -11.344 -0.321 1.00 91.56 192 ARG A CA 1
ATOM 1474 C C . ARG A 1 192 ? 2.381 -11.353 0.090 1.00 91.56 192 ARG A C 1
ATOM 1476 O O . ARG A 1 192 ? 1.689 -10.347 -0.079 1.00 91.56 192 ARG A O 1
ATOM 1483 N N . SER A 1 193 ? 1.881 -12.501 0.546 1.00 88.94 193 SER A N 1
ATOM 1484 C CA . SER A 1 193 ? 0.523 -12.610 1.058 1.00 88.94 193 SER A CA 1
ATOM 1485 C C . SER A 1 193 ? 0.371 -11.772 2.327 1.00 88.94 193 SER A C 1
ATOM 1487 O O . SER A 1 193 ? 1.294 -11.616 3.129 1.00 88.94 193 SER A O 1
ATOM 1489 N N . LEU A 1 194 ? -0.809 -11.179 2.495 1.00 88.12 194 LEU A N 1
ATOM 1490 C CA . LEU A 1 194 ? -1.153 -10.516 3.742 1.00 88.12 194 LEU A CA 1
ATOM 1491 C C . LEU A 1 194 ? -1.628 -11.586 4.724 1.00 88.12 194 LEU A C 1
ATOM 1493 O O . LEU A 1 194 ? -2.732 -12.116 4.575 1.00 88.12 194 LEU A O 1
ATOM 1497 N N . ASN A 1 195 ? -0.809 -11.889 5.730 1.00 88.31 195 ASN A N 1
ATOM 1498 C CA . ASN A 1 195 ? -1.225 -12.791 6.792 1.00 88.31 195 ASN A CA 1
ATOM 1499 C C . ASN A 1 195 ? -2.275 -12.100 7.675 1.00 88.31 195 ASN A C 1
ATOM 1501 O O . ASN A 1 195 ? -1.975 -11.155 8.400 1.00 88.31 195 ASN A O 1
ATOM 1505 N N . THR A 1 196 ? -3.510 -12.579 7.572 1.00 89.94 196 THR A N 1
ATOM 1506 C CA . THR A 1 196 ? -4.663 -12.129 8.364 1.00 89.94 196 THR A CA 1
ATOM 1507 C C . THR A 1 196 ? -5.126 -13.202 9.344 1.00 89.94 196 THR A C 1
ATOM 1509 O O . THR A 1 196 ? -6.239 -13.122 9.836 1.00 89.94 196 THR A O 1
ATOM 1512 N N . GLN A 1 197 ? -4.311 -14.230 9.597 1.00 87.06 197 GLN A N 1
ATOM 1513 C CA . GLN A 1 197 ? -4.618 -15.272 10.572 1.00 87.06 197 GLN A CA 1
ATOM 1514 C C . GLN A 1 197 ? -4.037 -14.884 11.930 1.00 87.06 197 GLN A C 1
ATOM 1516 O O . GLN A 1 197 ? -2.846 -14.578 12.045 1.00 87.06 197 GLN A O 1
ATOM 1521 N N . GLY A 1 198 ? -4.875 -14.900 12.962 1.00 85.38 198 GLY A N 1
ATOM 1522 C CA . GLY A 1 198 ? -4.415 -14.792 14.338 1.00 85.38 198 GLY A CA 1
ATOM 1523 C C . GLY A 1 198 ? -3.866 -16.111 14.890 1.00 85.38 198 GLY A C 1
ATOM 1524 O O . GLY A 1 198 ? -3.938 -17.172 14.268 1.00 85.38 198 GLY A O 1
ATOM 1525 N N . ALA A 1 199 ? -3.283 -16.037 16.087 1.00 85.00 199 ALA A N 1
ATOM 1526 C CA . ALA A 1 199 ? -2.972 -17.231 16.875 1.00 85.00 199 ALA A CA 1
ATOM 1527 C C . ALA A 1 199 ? -4.268 -17.888 17.388 1.00 85.00 199 ALA A C 1
ATOM 1529 O O . ALA A 1 199 ? -5.325 -17.269 17.342 1.00 85.00 199 ALA A O 1
ATOM 1530 N N . GLU A 1 200 ? -4.192 -19.116 17.912 1.00 83.81 200 GLU A N 1
ATOM 1531 C CA . GLU A 1 200 ? -5.368 -19.850 18.409 1.00 83.81 200 GLU A CA 1
ATOM 1532 C C . GLU A 1 200 ? -6.301 -18.973 19.268 1.00 83.81 200 GLU A C 1
ATOM 1534 O O . GLU A 1 200 ? -5.895 -18.437 20.304 1.00 83.81 200 GLU A O 1
ATOM 1539 N N . ASN A 1 201 ? -7.558 -18.855 18.821 1.00 79.75 201 ASN A N 1
ATOM 1540 C CA . ASN A 1 201 ? -8.628 -18.061 19.438 1.00 79.75 201 ASN A CA 1
ATOM 1541 C C . ASN A 1 201 ? -8.323 -16.556 19.584 1.00 79.75 201 ASN A C 1
ATOM 1543 O O . ASN A 1 201 ? -8.782 -15.917 20.532 1.00 79.75 201 ASN A O 1
ATOM 1547 N N . LYS A 1 202 ? -7.522 -15.983 18.679 1.00 90.31 202 LYS A N 1
ATOM 1548 C CA . LYS A 1 202 ? -7.241 -14.544 18.612 1.00 90.31 202 LYS A CA 1
ATOM 1549 C C . LYS A 1 202 ? -7.432 -14.025 17.184 1.00 90.31 202 LYS A C 1
ATOM 1551 O O . LYS A 1 202 ? -7.130 -14.771 16.256 1.00 90.31 202 LYS A O 1
ATOM 1556 N N . PRO A 1 203 ? -7.836 -12.756 17.016 1.00 94.38 203 PRO A N 1
ATOM 1557 C CA . PRO A 1 203 ? -7.984 -12.143 15.700 1.00 94.38 203 PRO A CA 1
ATOM 1558 C C . PRO A 1 203 ? -6.632 -11.929 15.009 1.00 94.38 203 PRO A C 1
ATOM 1560 O O . PRO A 1 203 ? -5.599 -11.716 15.664 1.00 94.38 203 PRO A O 1
ATOM 1563 N N . GLY A 1 204 ? -6.639 -11.910 13.679 1.00 95.50 204 GLY A N 1
ATOM 1564 C CA . GLY A 1 204 ? -5.547 -11.370 12.878 1.00 95.50 204 GLY A CA 1
ATOM 1565 C C . GLY A 1 204 ? -5.454 -9.848 13.029 1.00 95.50 204 GLY A C 1
ATOM 1566 O O . GLY A 1 204 ? -6.415 -9.121 12.798 1.00 95.50 204 GLY A O 1
ATOM 1567 N N . VAL A 1 205 ? -4.279 -9.321 13.387 1.00 95.50 205 VAL A N 1
ATOM 1568 C CA . VAL A 1 205 ? -4.097 -7.873 13.602 1.00 95.50 205 VAL A CA 1
ATOM 1569 C C . VAL A 1 205 ? -3.272 -7.251 12.478 1.00 95.50 205 VAL A C 1
ATOM 1571 O O . VAL A 1 205 ? -2.107 -7.594 12.286 1.00 95.50 205 VAL A O 1
ATOM 1574 N N . VAL A 1 206 ? -3.855 -6.274 11.774 1.00 96.00 206 VAL A N 1
ATOM 1575 C CA . VAL A 1 206 ? -3.179 -5.497 10.722 1.00 96.00 206 VAL A CA 1
ATOM 1576 C C . VAL A 1 206 ? -3.043 -4.035 11.146 1.00 96.00 206 VAL A C 1
ATOM 1578 O O . VAL A 1 206 ? -4.020 -3.289 11.177 1.00 96.00 206 VAL A O 1
ATOM 1581 N N . LEU A 1 207 ? -1.812 -3.600 11.423 1.00 96.06 207 LEU A N 1
ATOM 1582 C CA . LEU A 1 207 ? -1.496 -2.200 11.713 1.00 96.06 207 LEU A CA 1
ATOM 1583 C C . LEU A 1 207 ? -1.028 -1.478 10.441 1.00 96.06 207 LEU A C 1
ATOM 1585 O O . LEU A 1 207 ? 0.021 -1.799 9.883 1.00 96.06 207 LEU A O 1
ATOM 1589 N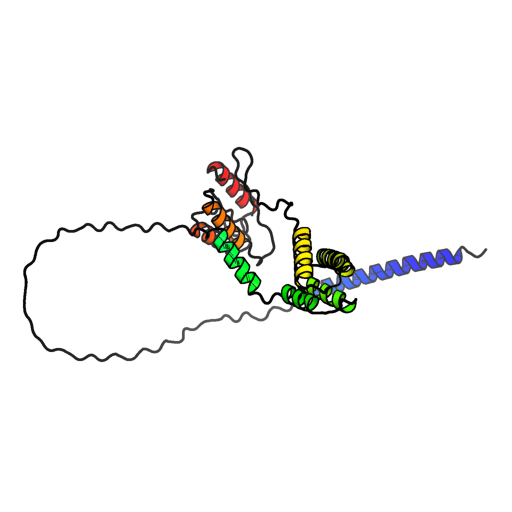 N . VAL A 1 208 ? -1.778 -0.465 10.001 1.00 96.00 208 VAL A N 1
ATOM 1590 C CA . VAL A 1 208 ? -1.434 0.331 8.811 1.00 96.00 208 VAL A CA 1
ATOM 1591 C C . VAL A 1 208 ? -0.741 1.630 9.213 1.00 96.00 208 VAL A C 1
ATOM 1593 O O . VAL A 1 208 ? -1.338 2.504 9.837 1.00 96.00 208 VAL A O 1
ATOM 1596 N N . VAL A 1 209 ? 0.515 1.783 8.792 1.00 95.44 209 VAL A N 1
ATOM 1597 C CA . VAL A 1 209 ? 1.366 2.943 9.099 1.00 95.44 209 VAL A CA 1
ATOM 1598 C C . VAL A 1 209 ? 1.743 3.726 7.840 1.00 95.44 209 VAL A C 1
ATOM 1600 O O . VAL A 1 209 ? 1.672 3.218 6.723 1.00 95.44 209 VAL A O 1
ATOM 1603 N N . GLY A 1 210 ? 2.136 4.988 8.011 1.00 94.62 210 GLY A N 1
ATOM 1604 C CA . GLY A 1 210 ? 2.618 5.848 6.926 1.00 94.62 210 GLY A CA 1
ATOM 1605 C C . GLY A 1 210 ? 2.263 7.320 7.126 1.00 94.62 210 GLY A C 1
ATOM 1606 O O . GLY A 1 210 ? 1.514 7.684 8.036 1.00 94.62 210 GLY A O 1
ATOM 1607 N N . VAL A 1 211 ? 2.767 8.183 6.248 1.00 93.56 211 VAL A N 1
ATOM 1608 C CA . VAL A 1 211 ? 2.547 9.637 6.329 1.00 93.56 211 VAL A CA 1
ATOM 1609 C C . VAL A 1 211 ? 1.136 10.045 5.886 1.00 93.56 211 VAL A C 1
ATOM 1611 O O . VAL A 1 211 ? 0.342 9.232 5.402 1.00 93.56 211 VAL A O 1
ATOM 1614 N N . ASN A 1 212 ? 0.764 11.304 6.101 1.00 90.25 212 ASN A N 1
ATOM 1615 C CA . ASN A 1 212 ? -0.545 11.817 5.691 1.00 90.25 212 ASN A CA 1
ATOM 1616 C C . ASN A 1 212 ? -0.658 11.881 4.159 1.00 90.25 212 ASN A C 1
ATOM 1618 O O . ASN A 1 212 ? 0.320 12.134 3.468 1.00 90.25 212 ASN A O 1
ATOM 1622 N N . GLY A 1 213 ? -1.854 11.621 3.624 1.00 88.69 213 GLY A N 1
ATOM 1623 C CA . GLY A 1 213 ? -2.136 11.737 2.185 1.00 88.69 213 GLY A CA 1
ATOM 1624 C C . GLY A 1 213 ? -1.828 10.506 1.318 1.00 88.69 213 GLY A C 1
ATOM 1625 O O . GLY A 1 213 ? -2.382 10.408 0.231 1.00 88.69 213 GLY A O 1
ATOM 1626 N N . VAL A 1 214 ? -1.070 9.508 1.793 1.00 93.19 214 VAL A N 1
ATOM 1627 C CA . VAL A 1 214 ? -0.727 8.297 0.995 1.00 93.19 214 VAL A CA 1
ATOM 1628 C C . VAL A 1 214 ? -1.869 7.279 0.846 1.00 93.19 214 VAL A C 1
ATOM 1630 O O . VAL A 1 214 ? -1.685 6.197 0.299 1.00 93.19 214 VAL A O 1
ATOM 1633 N N . GLY A 1 215 ? -3.062 7.601 1.356 1.00 93.69 215 GLY A N 1
ATOM 1634 C CA . GLY A 1 215 ? -4.252 6.760 1.211 1.00 93.69 215 GLY A CA 1
ATOM 1635 C C . GLY A 1 215 ? -4.441 5.668 2.269 1.00 93.69 215 GLY A C 1
ATOM 1636 O O . GLY A 1 215 ? -5.193 4.738 2.006 1.00 93.69 215 GLY A O 1
ATOM 1637 N N . LYS A 1 216 ? -3.835 5.772 3.465 1.00 95.75 216 LYS A N 1
ATOM 1638 C CA . LYS A 1 216 ? -3.957 4.773 4.555 1.00 95.75 216 LYS A CA 1
ATOM 1639 C C . LYS A 1 216 ? -5.404 4.383 4.880 1.00 95.75 216 LYS A C 1
ATOM 1641 O O . LYS A 1 216 ? -5.764 3.222 4.738 1.00 95.75 216 LYS A O 1
ATOM 1646 N N . THR A 1 217 ? -6.243 5.352 5.252 1.00 94.31 217 THR A N 1
ATOM 1647 C CA . THR A 1 217 ? -7.653 5.123 5.620 1.00 94.31 217 THR A CA 1
ATOM 1648 C C . THR A 1 217 ? -8.436 4.490 4.467 1.00 94.31 217 THR A C 1
ATOM 1650 O O . THR A 1 217 ? -9.187 3.541 4.664 1.00 94.31 217 THR A O 1
ATOM 1653 N N . THR A 1 218 ? -8.186 4.950 3.238 1.00 93.50 218 THR A N 1
ATOM 1654 C CA . THR A 1 218 ? -8.773 4.378 2.020 1.00 93.50 218 THR A CA 1
ATOM 1655 C C . THR A 1 218 ? -8.334 2.928 1.802 1.00 93.50 218 THR A C 1
ATOM 1657 O O . THR A 1 218 ? -9.136 2.101 1.377 1.00 93.50 218 THR A O 1
ATOM 1660 N N . THR A 1 219 ? -7.067 2.600 2.062 1.00 95.69 219 THR A N 1
ATOM 1661 C CA . THR A 1 219 ? -6.541 1.233 1.953 1.00 95.69 219 THR A CA 1
ATOM 1662 C C . THR A 1 219 ? -7.129 0.323 3.026 1.00 95.69 219 THR A C 1
ATOM 1664 O O . THR A 1 219 ? -7.518 -0.789 2.690 1.00 95.69 219 THR A O 1
ATOM 1667 N N . VAL A 1 220 ? -7.283 0.802 4.265 1.00 96.00 220 VAL A N 1
ATOM 1668 C CA . VAL A 1 220 ? -7.959 0.060 5.345 1.00 96.00 220 VAL A CA 1
ATOM 1669 C C . VAL A 1 220 ? -9.405 -0.268 4.958 1.00 96.00 220 VAL A C 1
ATOM 1671 O O . VAL A 1 220 ? -9.795 -1.428 5.016 1.00 96.00 220 VAL A O 1
ATOM 1674 N N . GLY A 1 221 ? -10.175 0.707 4.462 1.00 94.31 221 GLY A N 1
ATOM 1675 C CA . GLY A 1 221 ? -11.547 0.463 3.996 1.00 94.31 221 GLY A CA 1
ATOM 1676 C C . GLY A 1 221 ? -11.624 -0.515 2.816 1.00 94.31 221 GLY A C 1
ATOM 1677 O O . GLY A 1 221 ? -12.462 -1.414 2.791 1.00 94.31 221 GLY A O 1
ATOM 1678 N N . LYS A 1 222 ? -10.704 -0.400 1.846 1.00 94.12 222 LYS A N 1
ATOM 1679 C CA . LYS A 1 222 ? -10.600 -1.360 0.732 1.00 94.12 222 LYS A CA 1
ATOM 1680 C C . LYS A 1 222 ? -10.253 -2.767 1.208 1.00 94.12 222 LYS A C 1
ATOM 1682 O O . LYS A 1 222 ? -10.771 -3.717 0.628 1.00 94.12 222 LYS A O 1
ATOM 1687 N N . LEU A 1 223 ? -9.377 -2.890 2.203 1.00 95.00 223 LEU A N 1
ATOM 1688 C CA . LEU A 1 223 ? -8.995 -4.169 2.789 1.00 95.00 223 LEU A CA 1
ATOM 1689 C C . LEU A 1 223 ? -10.180 -4.798 3.524 1.00 95.00 223 LEU A C 1
ATOM 1691 O O . LEU A 1 223 ? -10.507 -5.941 3.232 1.00 95.00 223 LEU A O 1
ATOM 1695 N N . ALA A 1 224 ? -10.877 -4.037 4.374 1.00 95.19 224 ALA A N 1
ATOM 1696 C CA . ALA A 1 224 ? -12.088 -4.499 5.055 1.00 95.19 224 ALA A CA 1
ATOM 1697 C C . ALA A 1 224 ? -13.125 -5.025 4.055 1.00 95.19 224 ALA A C 1
ATOM 1699 O O . ALA A 1 224 ? -13.618 -6.136 4.202 1.00 95.19 224 ALA A O 1
ATOM 1700 N N . ARG A 1 225 ? -13.362 -4.289 2.961 1.00 93.50 225 ARG A N 1
ATOM 1701 C CA . ARG A 1 225 ? -14.255 -4.729 1.880 1.00 93.50 225 ARG A CA 1
ATOM 1702 C C . ARG A 1 225 ? -13.838 -6.058 1.239 1.00 93.50 225 ARG A C 1
ATOM 1704 O O . ARG A 1 225 ? -14.695 -6.828 0.825 1.00 93.50 225 ARG A O 1
ATOM 1711 N N . VAL A 1 226 ? -12.536 -6.302 1.077 1.00 92.00 226 VAL A N 1
ATOM 1712 C CA . VAL A 1 226 ? -12.032 -7.572 0.526 1.00 92.00 226 VAL A CA 1
ATOM 1713 C C . VAL A 1 226 ? -12.234 -8.708 1.523 1.00 92.00 226 VAL A C 1
ATOM 1715 O O . VAL A 1 226 ? -12.730 -9.747 1.116 1.00 92.00 226 VAL A O 1
ATOM 1718 N N . LEU A 1 227 ? -11.919 -8.493 2.802 1.00 93.69 227 LEU A N 1
ATOM 1719 C CA . LEU A 1 227 ? -12.051 -9.511 3.848 1.00 93.69 227 LEU A CA 1
ATOM 1720 C C . LEU A 1 227 ? -13.519 -9.889 4.103 1.00 93.69 227 LEU A C 1
ATOM 1722 O O . LEU A 1 227 ? -13.833 -11.071 4.160 1.00 93.69 227 LEU A O 1
ATOM 1726 N N . VAL A 1 228 ? -14.430 -8.911 4.140 1.00 93.19 228 VAL A N 1
ATOM 1727 C CA . VAL A 1 228 ? -15.882 -9.161 4.237 1.00 93.19 228 VAL A CA 1
ATOM 1728 C C . VAL A 1 228 ? -16.386 -9.986 3.052 1.00 93.19 228 VAL A C 1
ATOM 1730 O O . VAL A 1 228 ? -17.218 -10.868 3.213 1.00 93.19 228 VAL A O 1
ATOM 1733 N N . ALA A 1 229 ? -15.863 -9.735 1.850 1.00 90.25 229 ALA A N 1
ATOM 1734 C CA . ALA A 1 229 ? -16.214 -10.508 0.660 1.00 90.25 229 ALA A CA 1
ATOM 1735 C C . ALA A 1 229 ? -15.583 -11.910 0.609 1.00 90.25 229 ALA A C 1
ATOM 1737 O O . ALA A 1 229 ? -15.936 -12.701 -0.262 1.00 90.25 229 ALA A O 1
ATOM 1738 N N . GLU A 1 230 ? -14.639 -12.193 1.505 1.00 90.44 230 GLU A N 1
ATOM 1739 C CA . GLU A 1 230 ? -14.084 -13.522 1.778 1.00 90.44 230 GLU A CA 1
ATOM 1740 C C . GLU A 1 230 ? -14.774 -14.174 2.993 1.00 90.44 230 GLU A C 1
ATOM 1742 O O . GLU A 1 230 ? -14.227 -15.107 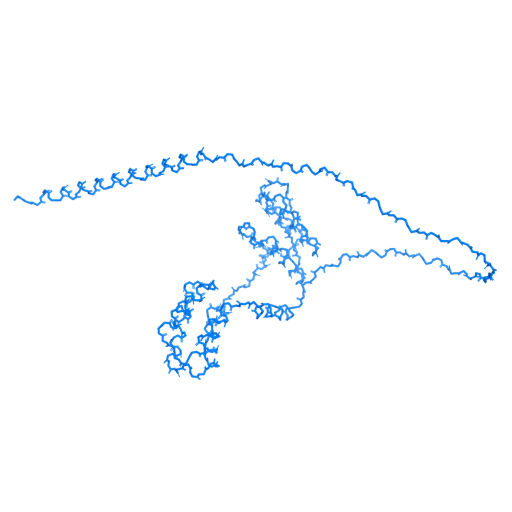3.575 1.00 90.44 230 GLU A O 1
ATOM 1747 N N . ASP A 1 231 ? -15.955 -13.669 3.376 1.00 91.94 231 ASP A N 1
ATOM 1748 C CA . ASP A 1 231 ? -16.775 -14.118 4.507 1.00 91.94 231 ASP A CA 1
ATOM 1749 C C . ASP A 1 231 ? -16.076 -14.018 5.875 1.00 91.94 231 ASP A C 1
ATOM 1751 O O . ASP A 1 231 ? -16.458 -14.697 6.828 1.00 91.94 231 ASP A O 1
ATOM 1755 N N . LYS A 1 232 ? -15.067 -13.144 5.993 1.00 93.31 232 LYS A N 1
ATOM 1756 C CA . LYS A 1 232 ? -14.411 -12.850 7.269 1.00 93.31 232 LYS A CA 1
ATOM 1757 C C . LYS A 1 232 ? -15.141 -11.753 8.029 1.00 93.31 232 LYS A C 1
ATOM 1759 O O . LYS A 1 232 ? -15.516 -10.718 7.469 1.00 93.31 232 LYS A O 1
ATOM 1764 N N . SER A 1 233 ? -15.258 -11.946 9.332 1.00 94.94 233 SER A N 1
ATOM 1765 C CA . SER A 1 233 ? -15.604 -10.897 10.278 1.00 94.94 233 SER A CA 1
ATOM 1766 C C . SER A 1 233 ? -14.440 -9.910 10.413 1.00 94.94 233 SER A C 1
ATOM 1768 O O . SER A 1 233 ? -13.269 -10.277 10.393 1.00 94.94 233 SER A O 1
ATOM 1770 N N . VAL A 1 234 ? -14.754 -8.617 10.494 1.00 97.06 234 VAL A N 1
ATOM 1771 C CA . VAL A 1 234 ? -13.753 -7.546 10.568 1.00 97.06 234 VAL A CA 1
ATOM 1772 C C . VAL A 1 234 ? -14.199 -6.531 11.611 1.00 97.06 234 VAL A C 1
ATOM 1774 O O . VAL A 1 234 ? -15.385 -6.220 11.717 1.00 97.06 234 VAL A O 1
ATOM 1777 N N . LEU A 1 235 ? -13.236 -5.970 12.340 1.00 97.88 235 LEU A N 1
ATOM 1778 C CA . LEU A 1 235 ? -13.423 -4.819 13.216 1.00 97.88 235 LEU A CA 1
ATOM 1779 C C . LEU A 1 235 ? -12.364 -3.761 12.894 1.00 97.88 235 LEU A C 1
ATOM 1781 O O . LEU A 1 235 ? -11.183 -4.075 12.747 1.00 97.88 235 LEU A O 1
ATOM 1785 N N . LEU A 1 236 ? -12.777 -2.500 12.775 1.00 98.31 236 LEU A N 1
ATOM 1786 C CA . LEU A 1 236 ? -11.871 -1.381 12.511 1.00 98.31 236 LEU A CA 1
ATOM 1787 C C . LEU A 1 236 ? -11.525 -0.643 13.805 1.00 98.31 236 LEU A C 1
ATOM 1789 O O . LEU A 1 236 ? -12.401 -0.380 14.619 1.00 98.31 236 LEU A O 1
ATOM 1793 N N . GLY A 1 237 ? -10.262 -0.250 13.966 1.00 97.62 237 GLY A N 1
ATOM 1794 C CA . GLY A 1 237 ? -9.805 0.612 15.060 1.00 97.62 237 GLY A CA 1
ATOM 1795 C C . GLY A 1 237 ? -9.342 1.974 14.545 1.00 97.62 237 GLY A C 1
ATOM 1796 O O . GLY A 1 237 ? -8.400 2.061 13.754 1.00 97.62 237 GLY A O 1
ATOM 1797 N N . ALA A 1 238 ? -9.975 3.055 14.996 1.00 96.81 238 ALA A N 1
ATOM 1798 C CA . ALA A 1 238 ? -9.666 4.425 14.591 1.00 96.81 238 ALA A CA 1
ATOM 1799 C C . ALA A 1 238 ? -8.520 5.039 15.418 1.00 96.81 238 ALA A C 1
ATOM 1801 O O . ALA A 1 238 ? -8.697 6.047 16.099 1.00 96.81 238 ALA A O 1
ATOM 1802 N N . ALA A 1 239 ? -7.328 4.441 15.345 1.00 96.19 239 ALA A N 1
ATOM 1803 C CA . ALA A 1 239 ? -6.146 4.900 16.087 1.00 96.19 239 ALA A CA 1
ATOM 1804 C C . ALA A 1 239 ? -5.466 6.162 15.497 1.00 96.19 239 ALA A C 1
ATOM 1806 O O . ALA A 1 239 ? -4.514 6.681 16.075 1.00 96.19 239 ALA A O 1
ATOM 1807 N N . ASP A 1 240 ? -5.939 6.691 14.362 1.00 95.31 240 ASP A N 1
ATOM 1808 C CA . ASP A 1 240 ? -5.536 8.010 13.838 1.00 95.31 240 ASP A CA 1
ATOM 1809 C C . ASP A 1 240 ? -6.312 9.112 14.586 1.00 95.31 240 ASP A C 1
ATOM 1811 O O . ASP A 1 240 ? -7.265 9.687 14.063 1.00 95.31 240 ASP A O 1
ATOM 1815 N N . THR A 1 241 ? -5.945 9.348 15.851 1.00 93.19 241 THR A N 1
ATOM 1816 C CA . THR A 1 241 ? -6.684 10.231 16.778 1.00 93.19 241 THR A CA 1
ATOM 1817 C C . THR A 1 241 ? -6.305 11.710 16.668 1.00 93.19 241 THR A C 1
ATOM 1819 O O . THR A 1 241 ? -6.979 12.562 17.246 1.00 93.19 241 THR A O 1
ATOM 1822 N N . PHE A 1 242 ? -5.236 12.026 15.929 1.00 89.69 242 PHE A N 1
ATOM 1823 C CA . PHE A 1 242 ? -4.757 13.396 15.730 1.00 89.69 242 PHE A CA 1
ATOM 1824 C C . PHE A 1 242 ? -5.526 14.134 14.628 1.00 89.69 242 PHE A C 1
ATOM 1826 O O . PHE A 1 242 ? -5.684 15.351 14.668 1.00 89.69 242 PHE A O 1
ATOM 1833 N N . ARG A 1 243 ? -5.983 13.412 13.602 1.00 88.56 243 ARG A N 1
ATOM 1834 C CA . ARG A 1 243 ? -6.728 14.001 12.488 1.00 88.56 243 ARG A CA 1
ATOM 1835 C C . ARG A 1 243 ? -8.218 14.015 12.824 1.00 88.56 243 ARG A C 1
ATOM 1837 O O . ARG A 1 243 ? -8.847 12.963 12.771 1.00 88.56 243 ARG A O 1
ATOM 1844 N N . ALA A 1 244 ? -8.779 15.206 13.037 1.00 75.69 244 ALA A N 1
ATOM 1845 C CA . ALA A 1 244 ? -10.185 15.437 13.401 1.00 75.69 244 ALA A CA 1
ATOM 1846 C C . ALA A 1 244 ? -11.203 14.542 12.661 1.00 75.69 244 ALA A C 1
ATOM 1848 O O . ALA A 1 244 ? -12.072 13.938 13.276 1.00 75.69 244 ALA A O 1
ATOM 1849 N N . ALA A 1 245 ? -11.054 14.388 11.339 1.00 87.62 245 ALA A N 1
ATOM 1850 C CA . ALA A 1 245 ? -11.992 13.632 10.500 1.00 87.62 245 ALA A CA 1
ATOM 1851 C C . ALA A 1 245 ? -11.554 12.190 10.163 1.00 87.62 245 ALA A C 1
ATOM 1853 O O . ALA A 1 245 ? -12.224 11.512 9.383 1.00 87.62 245 ALA A O 1
ATOM 1854 N N . ALA A 1 246 ? -10.414 11.703 10.667 1.00 90.38 246 ALA A N 1
ATOM 1855 C CA . ALA A 1 246 ? -9.917 10.379 10.279 1.00 90.38 246 ALA A CA 1
ATOM 1856 C C . ALA A 1 246 ? -10.794 9.244 10.823 1.00 90.38 246 ALA A C 1
ATOM 1858 O O . ALA A 1 246 ? -11.069 8.291 10.089 1.00 90.38 246 ALA A O 1
ATOM 1859 N N . ALA A 1 247 ? -11.277 9.370 12.063 1.00 93.06 247 ALA A N 1
ATOM 1860 C CA . ALA A 1 247 ? -12.204 8.411 12.659 1.00 93.06 247 ALA A CA 1
ATOM 1861 C C . ALA A 1 247 ? -13.552 8.377 11.918 1.00 93.06 247 ALA A C 1
ATOM 1863 O O . ALA A 1 247 ? -14.048 7.295 11.604 1.00 93.06 247 ALA A O 1
ATOM 1864 N N . ASP A 1 248 ? -14.112 9.540 11.564 1.00 93.56 248 ASP A N 1
ATOM 1865 C CA . ASP A 1 248 ? -15.367 9.636 10.800 1.00 93.56 248 ASP A CA 1
ATOM 1866 C C . ASP A 1 248 ? -15.219 9.043 9.395 1.00 93.56 248 ASP A C 1
ATOM 1868 O O . ASP A 1 248 ? -16.078 8.293 8.924 1.00 93.56 248 ASP A O 1
ATOM 1872 N N . GLN A 1 249 ? -14.091 9.325 8.736 1.00 93.94 249 GLN A N 1
ATOM 1873 C CA . GLN A 1 249 ? -13.780 8.759 7.430 1.00 93.94 249 GLN A CA 1
ATOM 1874 C C . GLN A 1 249 ? -13.673 7.233 7.498 1.00 93.94 249 GLN A C 1
ATOM 1876 O O . GLN A 1 249 ? -14.219 6.552 6.632 1.00 93.94 249 GLN A O 1
ATOM 1881 N N . LEU A 1 250 ? -12.977 6.692 8.503 1.00 95.81 250 LEU A N 1
ATOM 1882 C CA . LEU A 1 250 ? -12.850 5.246 8.682 1.00 95.81 250 LEU A CA 1
ATOM 1883 C C . LEU A 1 250 ? -14.206 4.594 8.977 1.00 95.81 250 LEU A C 1
ATOM 1885 O O . LEU A 1 250 ? -14.520 3.576 8.368 1.00 95.81 250 LEU A O 1
ATOM 1889 N N . THR A 1 251 ? -15.022 5.227 9.822 1.00 95.81 251 THR A N 1
ATOM 1890 C CA . THR A 1 251 ? -16.387 4.775 10.138 1.00 95.81 251 THR A CA 1
ATOM 1891 C C . THR A 1 251 ? -17.236 4.706 8.870 1.00 95.81 251 THR A C 1
ATOM 1893 O O . THR A 1 251 ? -17.789 3.662 8.559 1.00 95.81 251 THR A O 1
ATOM 1896 N N . THR A 1 252 ? -17.208 5.758 8.044 1.00 94.94 252 THR A N 1
ATOM 1897 C CA . THR A 1 252 ? -17.924 5.787 6.755 1.00 94.94 252 THR A CA 1
ATOM 1898 C C . THR A 1 252 ? -17.487 4.654 5.818 1.00 94.94 252 THR A C 1
ATOM 1900 O O . THR A 1 252 ? -18.296 4.121 5.062 1.00 94.94 252 THR A O 1
ATOM 1903 N N . TRP A 1 253 ? -16.199 4.290 5.820 1.00 94.56 253 TRP A N 1
ATOM 1904 C CA . TRP A 1 253 ? -15.712 3.141 5.053 1.00 94.56 253 TRP A CA 1
ATOM 1905 C C . TRP A 1 253 ? -16.218 1.811 5.614 1.00 94.56 253 TRP A C 1
ATOM 1907 O O . TRP A 1 253 ? -16.567 0.942 4.818 1.00 94.56 253 TRP A O 1
ATOM 1917 N N . GLY A 1 254 ? -16.251 1.663 6.941 1.00 94.75 254 GLY A N 1
ATOM 1918 C CA . GLY A 1 254 ? -16.791 0.488 7.623 1.00 94.75 254 GLY A CA 1
ATOM 1919 C C . GLY A 1 254 ? -18.284 0.299 7.361 1.00 94.75 254 GLY A C 1
ATOM 1920 O O . GLY A 1 254 ? -18.695 -0.780 6.941 1.00 94.75 254 GLY A O 1
ATOM 1921 N N . ASP A 1 255 ? -19.075 1.366 7.478 1.00 95.06 255 ASP A N 1
ATOM 1922 C CA . ASP A 1 255 ? -20.532 1.339 7.297 1.00 95.06 255 ASP A CA 1
ATOM 1923 C C . ASP A 1 255 ? -20.945 0.841 5.902 1.00 95.06 255 ASP A C 1
ATOM 1925 O O . ASP A 1 255 ? -21.898 0.075 5.773 1.00 95.06 255 ASP A O 1
ATOM 1929 N N . ARG A 1 256 ? -20.187 1.191 4.850 1.00 92.62 256 ARG A N 1
ATOM 1930 C CA . ARG A 1 256 ? -20.435 0.719 3.466 1.00 92.62 256 ARG A CA 1
ATOM 1931 C C . ARG A 1 256 ? -20.355 -0.798 3.303 1.00 92.62 256 ARG A C 1
ATOM 1933 O O . ARG A 1 256 ? -20.871 -1.343 2.326 1.00 92.62 256 ARG A O 1
ATOM 1940 N N . VAL A 1 257 ? -19.659 -1.467 4.217 1.00 92.12 257 VAL A N 1
ATOM 1941 C CA . VAL A 1 257 ? -19.405 -2.911 4.180 1.00 92.12 257 VAL A CA 1
ATOM 1942 C C . VAL A 1 257 ? -19.882 -3.615 5.450 1.00 92.12 257 VAL A C 1
ATOM 1944 O O . VAL A 1 257 ? -19.564 -4.781 5.645 1.00 92.12 257 VAL A O 1
ATOM 1947 N N . GLY A 1 258 ? -20.664 -2.932 6.295 1.00 92.69 258 GLY A N 1
ATOM 1948 C CA . GLY A 1 258 ? -21.243 -3.507 7.511 1.00 92.69 258 GLY A CA 1
ATOM 1949 C C . GLY A 1 258 ? -20.229 -3.789 8.625 1.00 92.69 258 GLY A C 1
ATOM 1950 O O . GLY A 1 258 ? -20.465 -4.660 9.455 1.00 92.69 258 GLY A O 1
ATOM 1951 N N . VAL A 1 259 ? -19.098 -3.079 8.646 1.00 96.62 259 VAL A N 1
ATOM 1952 C CA . VAL A 1 259 ? -18.005 -3.290 9.605 1.00 96.62 259 VAL A CA 1
ATOM 1953 C C . VAL A 1 259 ? -18.000 -2.205 10.677 1.00 96.62 259 VAL A C 1
ATOM 1955 O O . VAL A 1 259 ? -17.871 -1.017 10.380 1.00 96.62 259 VAL A O 1
ATOM 1958 N N . ALA A 1 260 ? -18.074 -2.623 11.942 1.00 97.06 260 ALA A N 1
ATOM 1959 C CA . ALA A 1 260 ? -18.023 -1.715 13.082 1.00 97.06 260 ALA A CA 1
ATOM 1960 C C . ALA A 1 260 ? -16.638 -1.059 13.243 1.00 97.06 260 ALA A C 1
ATOM 1962 O O . ALA A 1 260 ? -15.602 -1.646 12.923 1.00 97.06 260 ALA A O 1
ATOM 1963 N N . THR A 1 261 ? -16.625 0.164 13.781 1.00 97.81 261 THR A N 1
ATOM 1964 C CA . THR A 1 261 ? -15.398 0.922 14.062 1.00 97.81 261 THR A CA 1
ATOM 1965 C C . THR A 1 261 ? -15.329 1.302 15.540 1.00 97.81 261 THR A C 1
ATOM 1967 O O . THR A 1 261 ? -16.211 1.987 16.054 1.00 97.81 261 THR A O 1
ATOM 1970 N N . VAL A 1 262 ? -14.262 0.887 16.220 1.00 97.38 262 VAL A N 1
ATOM 1971 C CA . VAL A 1 262 ? -13.897 1.332 17.569 1.00 97.38 262 VAL A CA 1
ATOM 1972 C C . VAL A 1 262 ? -13.162 2.663 17.466 1.00 97.38 262 VAL A C 1
ATOM 1974 O O . VAL A 1 262 ? -12.216 2.810 16.691 1.00 97.38 262 VAL A O 1
ATOM 1977 N N . ARG A 1 263 ? -13.609 3.656 18.236 1.00 94.56 263 ARG A N 1
ATOM 1978 C CA . ARG A 1 263 ? -13.055 5.013 18.244 1.00 94.56 263 ARG A CA 1
ATOM 1979 C C . ARG A 1 263 ? -13.159 5.626 19.635 1.00 94.56 263 ARG A C 1
ATOM 1981 O O . ARG A 1 263 ? -14.173 5.457 20.305 1.00 94.56 263 ARG A O 1
ATOM 1988 N N . GLY A 1 264 ? -12.142 6.389 20.020 1.00 88.50 264 GLY A N 1
ATOM 1989 C CA . GLY A 1 264 ? -12.196 7.270 21.185 1.00 88.50 264 GLY A CA 1
ATOM 1990 C C . GLY A 1 264 ? -12.631 8.697 20.816 1.00 88.50 264 GLY A C 1
ATOM 1991 O O . GLY A 1 264 ? -12.807 9.010 19.631 1.00 88.50 264 GLY A O 1
ATOM 1992 N N . PRO A 1 265 ? -12.777 9.586 21.814 1.00 86.31 265 PRO A N 1
ATOM 1993 C CA . PRO A 1 265 ? -12.823 11.034 21.605 1.00 86.31 265 PRO A CA 1
ATOM 1994 C C . PRO A 1 265 ? -11.655 11.558 20.752 1.00 86.31 265 PRO A C 1
ATOM 1996 O O . PRO A 1 265 ? -10.578 10.957 20.714 1.00 86.31 265 PRO A O 1
ATOM 1999 N N . GLU A 1 266 ? -11.831 12.708 20.100 1.00 85.38 266 GLU A N 1
ATOM 2000 C CA . GLU A 1 266 ? -10.732 13.379 19.395 1.00 85.38 266 GLU A CA 1
ATOM 2001 C C . GLU A 1 266 ? -9.564 13.666 20.356 1.00 85.38 266 GLU A C 1
ATOM 2003 O O . GLU A 1 266 ? -9.776 14.067 21.501 1.00 85.38 266 GLU A O 1
ATOM 2008 N N . GLY A 1 267 ? -8.329 13.409 19.914 1.00 85.31 267 GLY A N 1
ATOM 2009 C CA . GLY A 1 267 ? -7.141 13.546 20.761 1.00 85.31 267 GLY A CA 1
ATOM 2010 C C . GLY A 1 267 ? -6.950 12.438 21.805 1.00 85.31 267 GLY A C 1
ATOM 2011 O O . GLY A 1 267 ? -6.073 12.568 22.658 1.00 85.31 267 GLY A O 1
ATOM 2012 N N . SER A 1 268 ? -7.727 11.349 21.750 1.00 91.50 268 SER A N 1
ATOM 2013 C CA . SER A 1 268 ? -7.494 10.168 22.597 1.00 91.50 268 SER A CA 1
ATOM 2014 C C . SER A 1 268 ? -6.118 9.553 22.363 1.00 91.50 268 SER A C 1
ATOM 2016 O O . SER A 1 268 ? -5.552 9.661 21.272 1.00 91.50 268 SER A O 1
ATOM 2018 N N . ASP A 1 269 ? -5.608 8.841 23.368 1.00 95.88 269 ASP A N 1
ATOM 2019 C CA . ASP A 1 269 ? -4.400 8.036 23.210 1.00 95.88 269 ASP A CA 1
ATOM 2020 C C . ASP A 1 269 ? -4.624 6.929 22.152 1.00 95.88 269 ASP A C 1
ATOM 2022 O O . ASP A 1 269 ? -5.529 6.104 22.317 1.00 95.88 269 ASP A O 1
ATOM 2026 N N . PRO A 1 270 ? -3.826 6.881 21.065 1.00 96.38 270 PRO A N 1
ATOM 2027 C CA . PRO A 1 270 ? -3.939 5.838 20.045 1.00 96.38 270 PRO A CA 1
ATOM 2028 C C . PRO A 1 270 ? -3.773 4.418 20.595 1.00 96.38 270 PRO A C 1
ATOM 2030 O O . PRO A 1 270 ? -4.393 3.488 20.078 1.00 96.38 270 PRO A O 1
ATOM 2033 N N . GLY A 1 271 ? -2.937 4.248 21.627 1.00 97.12 271 GLY A N 1
ATOM 2034 C CA . GLY A 1 271 ? -2.690 2.963 22.276 1.00 97.12 271 GLY A CA 1
ATOM 2035 C C . GLY A 1 271 ? -3.943 2.423 22.957 1.00 97.12 271 GLY A C 1
ATOM 2036 O O . GLY A 1 271 ? -4.288 1.262 22.752 1.00 97.12 271 GLY A O 1
ATOM 2037 N N . SER A 1 272 ? -4.668 3.278 23.677 1.00 96.56 272 SER A N 1
ATOM 2038 C CA . SER A 1 272 ? -5.966 2.948 24.273 1.00 96.56 272 SER A CA 1
ATOM 2039 C C . SER A 1 272 ? -6.996 2.533 23.222 1.00 96.56 272 SER A C 1
ATOM 2041 O O . SER A 1 272 ? -7.624 1.490 23.374 1.00 96.56 272 SER A O 1
ATOM 2043 N N . VAL A 1 273 ? -7.121 3.273 22.111 1.00 97.06 273 VAL A N 1
ATOM 2044 C CA . VAL A 1 273 ? -8.059 2.906 21.029 1.00 97.06 273 VAL A CA 1
ATOM 2045 C C . VAL A 1 273 ? -7.688 1.554 20.411 1.00 97.06 273 VAL A C 1
ATOM 2047 O O . VAL A 1 273 ? -8.560 0.719 20.168 1.00 97.06 273 VAL A O 1
ATOM 2050 N N . ALA A 1 274 ? -6.398 1.304 20.173 1.00 97.50 274 ALA A N 1
ATOM 2051 C CA . ALA A 1 274 ? -5.930 0.020 19.658 1.00 97.50 274 ALA A CA 1
ATOM 2052 C C . ALA A 1 274 ? -6.198 -1.131 20.645 1.00 97.50 274 ALA A C 1
ATOM 2054 O O . ALA A 1 274 ? -6.639 -2.200 20.226 1.00 97.50 274 ALA A O 1
ATOM 2055 N N . PHE A 1 275 ? -5.977 -0.903 21.942 1.00 97.31 275 PHE A N 1
ATOM 2056 C CA . PHE A 1 275 ? -6.249 -1.876 22.998 1.00 97.31 275 PHE A CA 1
ATOM 2057 C C . PHE A 1 275 ? -7.734 -2.249 23.052 1.00 97.31 275 PHE A C 1
ATOM 2059 O O . PHE A 1 275 ? -8.067 -3.427 22.960 1.00 97.31 275 PHE A O 1
ATOM 2066 N N . GLU A 1 276 ? -8.622 -1.253 23.115 1.00 97.62 276 GLU A N 1
ATOM 2067 C CA . GLU A 1 276 ? -10.077 -1.455 23.118 1.00 97.62 276 GLU A CA 1
ATOM 2068 C C . GLU A 1 276 ? -10.557 -2.179 21.854 1.00 97.62 276 GLU A C 1
ATOM 2070 O O . GLU A 1 276 ? -11.445 -3.028 21.916 1.00 97.62 276 GLU A O 1
ATOM 2075 N N . THR A 1 277 ? -9.943 -1.885 20.702 1.00 98.06 277 THR A N 1
ATOM 2076 C CA . THR A 1 277 ? -10.255 -2.573 19.442 1.00 98.06 277 THR A CA 1
ATOM 2077 C C . THR A 1 277 ? -9.939 -4.063 19.537 1.00 98.06 277 THR A C 1
ATOM 2079 O O . THR A 1 277 ? -10.770 -4.889 19.172 1.00 98.06 277 THR A O 1
ATOM 2082 N N . ILE A 1 278 ? -8.754 -4.421 20.037 1.00 96.25 278 ILE A N 1
ATOM 2083 C CA . ILE A 1 278 ? -8.333 -5.823 20.149 1.00 96.25 278 ILE A CA 1
ATOM 2084 C C . ILE A 1 278 ? -9.166 -6.559 21.206 1.00 96.25 278 ILE A C 1
ATOM 2086 O O . ILE A 1 278 ? -9.594 -7.683 20.959 1.00 96.25 278 ILE A O 1
ATOM 2090 N N . ASP A 1 279 ? -9.429 -5.934 22.354 1.00 96.94 279 ASP A N 1
ATOM 2091 C CA . ASP A 1 279 ? -10.247 -6.515 23.427 1.00 96.94 279 ASP A CA 1
ATOM 2092 C C . ASP A 1 279 ? -11.673 -6.832 22.947 1.00 96.94 279 ASP A C 1
ATOM 2094 O O . ASP A 1 279 ? -12.188 -7.940 23.137 1.00 96.94 279 ASP A O 1
ATOM 2098 N N . LYS A 1 280 ? -12.276 -5.892 22.207 1.00 97.62 280 LYS A N 1
ATOM 2099 C CA . LYS A 1 280 ? -13.570 -6.103 21.557 1.00 97.62 280 LYS A CA 1
ATOM 2100 C C . LYS A 1 280 ? -13.510 -7.195 20.490 1.00 97.62 280 LYS A C 1
ATOM 2102 O O . LYS A 1 280 ? -14.394 -8.042 20.460 1.00 97.62 280 LYS A O 1
ATOM 2107 N N . ALA A 1 281 ? -12.480 -7.205 19.643 1.00 96.94 281 ALA A N 1
ATOM 2108 C CA . ALA A 1 281 ? -12.318 -8.222 18.605 1.00 96.94 281 ALA A CA 1
ATOM 2109 C C . ALA A 1 281 ? -12.211 -9.640 19.193 1.00 96.94 281 ALA A C 1
ATOM 2111 O O . ALA A 1 281 ? -12.828 -10.563 18.672 1.00 96.94 281 ALA A O 1
ATOM 2112 N N . ILE A 1 282 ? -11.489 -9.809 20.307 1.00 95.94 282 ILE A N 1
ATOM 2113 C CA . ILE A 1 282 ? -11.410 -11.086 21.033 1.00 95.94 282 ILE A CA 1
ATOM 2114 C C . ILE A 1 282 ? -12.784 -11.472 21.592 1.00 95.94 282 ILE A C 1
ATOM 2116 O O . ILE A 1 282 ? -13.218 -12.608 21.423 1.00 95.94 282 ILE A O 1
ATOM 2120 N N . THR A 1 283 ? -13.478 -10.531 22.238 1.00 96.56 283 THR A N 1
ATOM 2121 C CA . THR A 1 283 ? -14.807 -10.767 22.829 1.00 96.56 283 THR A CA 1
ATOM 2122 C C . THR A 1 283 ? -15.837 -11.186 21.778 1.00 96.56 283 THR A C 1
ATOM 2124 O O . THR A 1 283 ? -16.627 -12.103 22.005 1.00 96.56 283 THR A O 1
ATOM 2127 N N . ASP A 1 284 ? -15.795 -10.542 20.614 1.00 95.62 284 ASP A N 1
ATOM 2128 C CA . ASP A 1 284 ? -16.719 -10.780 19.508 1.00 95.62 284 ASP A CA 1
ATOM 2129 C C . ASP A 1 284 ? -16.286 -11.964 18.615 1.00 95.62 284 ASP A C 1
ATOM 2131 O O . ASP A 1 284 ? -17.020 -12.324 17.698 1.00 95.62 284 ASP A O 1
ATOM 2135 N N . ASN A 1 285 ? -15.139 -12.603 18.897 1.00 94.31 285 ASN A N 1
ATOM 2136 C CA . ASN A 1 285 ? -14.518 -13.661 18.084 1.00 94.31 285 ASN A CA 1
ATOM 2137 C C . ASN A 1 285 ? -14.332 -13.255 16.612 1.00 94.31 285 ASN A C 1
ATOM 2139 O O . ASN A 1 285 ? -14.672 -14.011 15.703 1.00 94.31 285 ASN A O 1
ATOM 2143 N N . VAL A 1 286 ? -13.814 -12.046 16.395 1.00 95.50 286 VAL A N 1
ATOM 2144 C CA . VAL A 1 286 ? -13.446 -11.553 15.065 1.00 95.50 286 VAL A CA 1
ATOM 2145 C C . VAL A 1 286 ? -12.250 -12.351 14.525 1.00 95.50 286 VAL A C 1
ATOM 2147 O O . VAL A 1 286 ? -11.379 -12.748 15.304 1.00 95.50 286 VAL A O 1
ATOM 2150 N N . ASP A 1 287 ? -12.222 -12.575 13.209 1.00 93.00 287 ASP A N 1
ATOM 2151 C CA . ASP A 1 287 ? -11.161 -13.304 12.493 1.00 93.00 287 ASP A CA 1
ATOM 2152 C C . ASP A 1 287 ? -9.782 -12.619 12.539 1.00 93.00 287 ASP A C 1
ATOM 2154 O O . ASP A 1 287 ? -9.690 -11.370 12.612 1.00 93.00 287 ASP A O 1
#

pLDDT: mean 78.88, std 18.99, range [33.12, 98.31]

Foldseek 3Di:
DPDPVVVVVVVVVVVVVVVVVVVVVVVVVVVVVVVVVDDDPDDDPDPPPPDDDDDDDDDDDDDDDDDDDDDDDDDDDDDDDDPPDDDPPDQDADADDDPVVVVVVVVVVVVPPPQLLVVLLVVLLPDQDDDPVNLVVSLVSCCVNVVNNVLSVQLSVQLCVVCVVPGSPDSVVSVVSSVVSVCVSVPPVDDPDDDQDDDVLFGRDDDFDDDPPPCRLVVVLVVLSNCVNVVFADEAFQLVQADPCSQVSNCVSCVSRVYYYQDDHRPDHSVVSVVVRRVVCSVVSGD

Sequence (287 aa):
MGDTGRLKAVEWLFWTILVLVALSIVVASVIVWRSNRQLPPGPPTEEITAEPKPVSPAEPIEKPETVVESPAVEPYEPTQPVVEQPVIEQPSLEVPEAPTSRFARLRRRLAGSNNQLARALADLLSVDRLDADVWDDFEATLIASDLGVGPTTELTDALRKELSVDGVSDPAKAKQVLRSELIRLVDPSLDRSLNTQGAENKPGVVLVVGVNGVGKTTTVGKLARVLVAEDKSVLLGAADTFRAAAADQLTTWGDRVGVATVRGPEGSDPGSVAFETIDKAITDNVD